Protein AF-A0A085L6V0-F1 (afdb_monomer)

Solvent-accessible surface area (backbone atoms only — not comparable to full-atom values): 15431 Å² total; per-residue (Å²): 108,91,62,70,81,40,86,56,51,49,74,48,79,44,83,44,73,46,50,83,46,14,33,64,86,68,36,72,78,79,57,93,90,56,86,83,84,57,65,60,63,53,52,32,66,32,93,80,36,41,90,67,62,44,59,55,50,47,55,47,52,54,52,53,47,51,56,50,51,58,57,50,51,74,83,32,73,60,50,79,48,70,58,45,46,29,55,32,69,52,55,50,74,66,40,73,41,80,64,64,87,85,39,50,54,37,74,58,8,23,26,31,36,54,57,100,85,71,61,74,93,77,68,81,57,95,50,58,44,78,60,89,60,33,40,22,30,42,47,38,36,23,30,61,86,27,51,88,70,82,29,39,47,51,26,23,49,24,69,55,16,28,49,22,54,41,33,41,37,34,63,59,52,69,68,60,59,73,63,49,54,43,82,77,44,71,57,46,70,23,55,21,39,93,86,40,37,28,65,41,47,38,27,34,77,42,69,73,95,50,41,33,41,39,41,95,92,42,79,33,65,42,44,80,79,55,89,35,35,32,40,27,72,44,60,94,59,70,70,45,79,46,69,29,38,36,34,38,89,92,41,80,66,48,76,48,68,36,36,34,41,85,36,92,67,78,80,82,76,86,124

Mean predicted aligned error: 10.84 Å

Foldseek 3Di:
DLCPVPLQKDKDKDKDWADFQLDCVRQPPDDPPDDDDCVLVCLLQDQPNDPPVSVVVSVVVVSVVVVVVVVVLVVDQKDKDKDNWFWDFLQCVVDEDEDPPPWAADQQQQKTFADPPDDPVVDDDPQWDDDPRMIGGLDSYGYPPHDDGNGIDGRHNHCRGTIMMTMMMGGDDVVVVVVAKAFPDWDQEWEAEPQRKTKIKTFIPAAAPWKWKDWPNDIWTWDDDDGRMTITIDHPDDFAKIWIWMAGPSGTNDIDIHTYDYDHDDDPPDD

pLD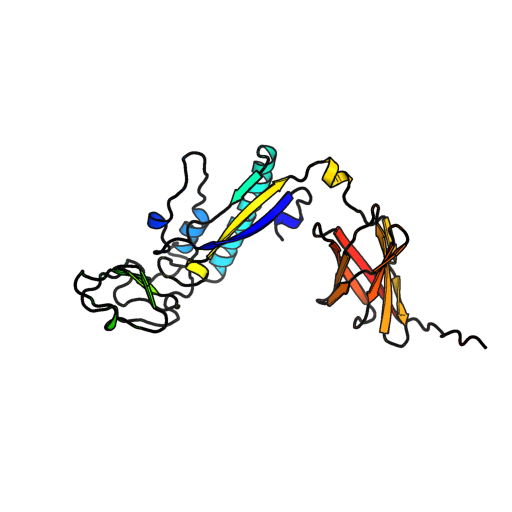DT: mean 88.02, std 11.19, range [35.88, 97.31]

Nearest PDB structures (foldseek):
  6sws-assembly2_C-3  TM=7.274E-01  e=5.227E-04  Homo sapiens
  2cxk-assembly1_A  TM=7.082E-01  e=6.053E-03  Homo sapiens
  8cka-assembly1_A  TM=6.018E-01  e=2.576E-03  Deinococcus radiodurans R1 = ATCC 13939 = DSM 20539
  6rzo-assembly1_A  TM=6.741E-01  e=9.547E-03  uncultured bacterium
  6rzo-assembly1_B  TM=6.745E-01  e=1.344E-02  uncultured bacterium

Secondary structure (DSSP, 8-state):
-GGGG-TTEEEEEEEEE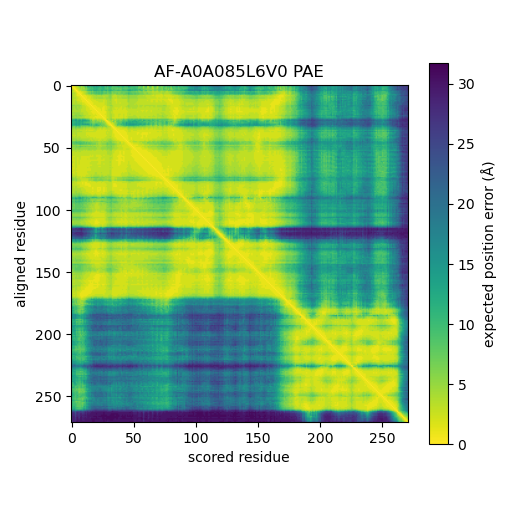PPSS-SHHHH----TTS----HHHHHHT-TT--TTHHHHHHHHHHHHHHHHHHHHTTT-SEEEE--S---BS-TTTT-EEPPPTT-EE-TTSSEEEPPTT--GGG---TTEEEETTEEEESSS-EETTPPP-SS-B-SS--HHHHEEEEEEEEEPPHHHHHTS--EEEE--EEEE-TTS-EEEEEEESS--S-EEEEETTEEEEEEEEETTEEEEEE-S--SEEEEEEEEETTEEEEEEEEEEEE---------

Structure (mmCIF, N/CA/C/O backbone):
data_AF-A0A085L6V0-F1
#
_entry.id   AF-A0A085L6V0-F1
#
loop_
_atom_site.group_PDB
_atom_site.id
_atom_site.type_symbol
_atom_site.label_atom_id
_atom_site.label_alt_id
_atom_site.label_comp_id
_atom_site.label_asym_id
_atom_site.label_entity_id
_atom_site.label_seq_id
_atom_site.pdbx_PDB_ins_code
_atom_site.Cartn_x
_atom_site.Cartn_y
_atom_site.Cartn_z
_atom_site.occupancy
_atom_site.B_iso_or_equiv
_atom_site.auth_seq_id
_atom_site.auth_comp_id
_atom_site.auth_asym_id
_atom_site.auth_atom_id
_atom_site.pdbx_PDB_model_num
ATOM 1 N N . GLY A 1 1 ? -3.943 -5.741 12.058 1.00 59.94 1 GLY A N 1
ATOM 2 C CA . GLY A 1 1 ? -2.817 -5.290 11.210 1.00 59.94 1 GLY A CA 1
ATOM 3 C C . GLY A 1 1 ? -1.620 -5.043 12.103 1.00 59.94 1 GLY A C 1
ATOM 4 O O . GLY A 1 1 ? -1.792 -5.110 13.308 1.00 59.94 1 GLY A O 1
ATOM 5 N N . LEU A 1 2 ? -0.432 -4.753 11.575 1.00 71.81 2 LEU A N 1
ATOM 6 C CA . LEU A 1 2 ? 0.748 -4.499 12.424 1.00 71.81 2 LEU A CA 1
ATOM 7 C C . LEU A 1 2 ? 0.502 -3.353 13.429 1.00 71.81 2 LEU A C 1
ATOM 9 O O . LEU A 1 2 ? 0.778 -3.503 14.613 1.00 71.81 2 LEU A O 1
ATOM 13 N N . LEU A 1 3 ? -0.189 -2.291 12.998 1.00 76.56 3 LEU A N 1
ATOM 14 C CA . LEU A 1 3 ? -0.582 -1.163 13.852 1.00 76.56 3 LEU A CA 1
ATOM 15 C C . LEU A 1 3 ? -1.766 -1.430 14.799 1.00 76.56 3 LEU A C 1
ATOM 17 O O . LEU A 1 3 ? -2.058 -0.590 15.638 1.00 76.56 3 LEU A O 1
ATOM 21 N N . SER A 1 4 ? -2.450 -2.583 14.739 1.00 68.19 4 SER A N 1
ATOM 22 C CA . SER A 1 4 ? -3.609 -2.821 15.627 1.00 68.19 4 SER A CA 1
ATOM 23 C C . SER A 1 4 ? -3.230 -3.045 17.093 1.00 68.19 4 SER A C 1
ATOM 25 O O . SER A 1 4 ? -4.113 -3.259 17.910 1.00 68.19 4 SER A O 1
ATOM 27 N N . ARG A 1 5 ? -1.931 -3.046 17.411 1.00 72.62 5 ARG A N 1
ATOM 28 C CA . ARG A 1 5 ? -1.404 -3.065 18.781 1.00 72.62 5 ARG A CA 1
ATOM 29 C C . ARG A 1 5 ? -1.189 -1.656 19.353 1.00 72.62 5 ARG A C 1
ATOM 31 O O . ARG A 1 5 ? -0.863 -1.545 20.527 1.00 72.62 5 ARG A O 1
ATOM 38 N N . HIS A 1 6 ? -1.369 -0.619 18.532 1.00 80.38 6 HIS A N 1
ATOM 39 C CA . HIS A 1 6 ? -1.172 0.788 18.878 1.00 80.38 6 HIS A CA 1
ATOM 40 C C . HIS A 1 6 ? -2.495 1.537 18.724 1.00 80.38 6 HIS A C 1
ATOM 42 O O . HIS A 1 6 ? -2.755 2.193 17.715 1.00 80.38 6 HIS A O 1
ATOM 48 N N . GLU A 1 7 ? -3.376 1.375 19.708 1.00 75.62 7 GLU A N 1
ATOM 49 C CA . GLU A 1 7 ? -4.728 1.947 19.693 1.00 75.62 7 GLU A CA 1
ATOM 50 C C . GLU A 1 7 ? -4.733 3.482 19.696 1.00 75.62 7 GLU A C 1
ATOM 52 O O . GLU A 1 7 ? -5.725 4.093 19.287 1.00 75.62 7 GLU A O 1
ATOM 57 N N . GLU A 1 8 ? -3.623 4.087 20.121 1.00 82.62 8 GLU A N 1
ATOM 58 C CA . GLU A 1 8 ? -3.342 5.518 20.144 1.00 82.62 8 GLU A CA 1
ATOM 59 C C . GLU A 1 8 ? -2.935 6.106 18.792 1.00 82.62 8 GLU A C 1
ATOM 61 O O . GLU A 1 8 ? -2.775 7.322 18.682 1.00 82.62 8 GLU A O 1
ATOM 66 N N . ILE A 1 9 ? -2.776 5.273 17.762 1.00 88.06 9 ILE A N 1
ATOM 67 C CA . ILE A 1 9 ? -2.343 5.693 16.431 1.00 88.06 9 ILE A CA 1
ATOM 68 C C . ILE A 1 9 ? -3.484 5.487 15.440 1.00 88.06 9 ILE A C 1
ATOM 70 O O . ILE A 1 9 ? -4.027 4.392 15.291 1.00 88.06 9 ILE A O 1
ATOM 74 N N . LYS A 1 10 ? -3.835 6.555 14.724 1.00 86.81 10 LYS A N 1
ATOM 75 C CA . LYS A 1 10 ? -4.707 6.486 13.552 1.00 86.81 10 LYS A CA 1
ATOM 76 C C . LYS A 1 10 ? -3.874 6.501 12.284 1.00 86.81 10 LYS A C 1
ATOM 78 O O . LYS A 1 10 ? -2.775 7.057 12.245 1.00 86.81 10 LYS A O 1
ATOM 83 N N . LEU A 1 11 ? -4.435 5.880 11.254 1.00 90.56 11 LEU A N 1
ATOM 84 C CA . LEU A 1 11 ? -3.870 5.872 9.919 1.00 90.56 11 LEU A CA 1
ATOM 85 C C . LEU A 1 11 ? -4.941 6.200 8.886 1.00 90.56 11 LEU A C 1
ATOM 87 O O . LEU A 1 11 ? -6.102 5.816 9.032 1.00 90.56 11 LEU A O 1
ATOM 91 N N . GLU A 1 12 ? -4.512 6.856 7.823 1.00 92.38 12 GLU A N 1
ATOM 92 C CA . GLU A 1 12 ? -5.276 7.109 6.611 1.00 92.38 12 GLU A CA 1
ATOM 93 C C . GLU A 1 12 ? -4.406 6.693 5.428 1.00 92.38 12 GLU A C 1
ATOM 95 O O . GLU A 1 12 ? -3.227 7.043 5.372 1.00 92.38 12 GLU A O 1
ATOM 100 N N . VAL A 1 13 ? -4.969 5.912 4.507 1.00 94.12 13 VAL A N 1
ATOM 101 C CA . VAL A 1 13 ? -4.259 5.448 3.311 1.00 94.12 13 VAL A CA 1
ATOM 102 C C . VAL A 1 13 ? -4.962 6.005 2.093 1.00 94.12 13 VAL A C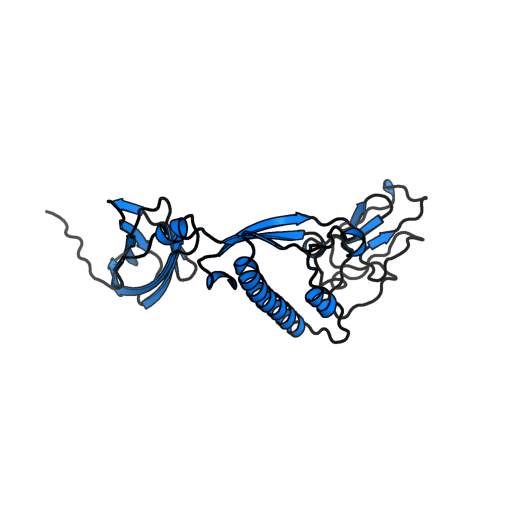 1
ATOM 104 O O . VAL A 1 13 ? -6.133 5.713 1.859 1.00 94.12 13 VAL A O 1
ATOM 107 N N . THR A 1 14 ? -4.217 6.760 1.299 1.00 96.56 14 THR A N 1
ATOM 108 C CA . THR A 1 14 ? -4.607 7.148 -0.055 1.00 96.56 14 THR A CA 1
ATOM 109 C C . THR A 1 14 ? -3.701 6.430 -1.046 1.00 96.56 14 THR A C 1
ATOM 111 O O . THR A 1 14 ? -2.546 6.144 -0.741 1.00 96.56 14 THR A O 1
ATOM 114 N N . VAL A 1 15 ? -4.211 6.108 -2.231 1.00 96.69 15 VAL A N 1
ATOM 115 C CA . VAL A 1 15 ? -3.392 5.561 -3.319 1.00 96.69 15 VAL A CA 1
ATOM 116 C C . VAL A 1 15 ? -3.021 6.700 -4.257 1.00 96.69 15 VAL A C 1
ATOM 118 O O . VAL A 1 15 ? -3.900 7.417 -4.734 1.00 96.69 15 VAL A O 1
ATOM 121 N N . ALA A 1 16 ? -1.728 6.858 -4.521 1.00 95.88 16 ALA A N 1
ATOM 122 C CA . ALA A 1 16 ? -1.194 7.796 -5.496 1.00 95.88 16 ALA A CA 1
ATOM 123 C C . ALA A 1 16 ? -0.589 7.048 -6.692 1.00 95.88 16 ALA A C 1
ATOM 125 O O . ALA A 1 16 ? -0.382 5.833 -6.652 1.00 95.88 16 ALA A O 1
ATOM 126 N N . ARG A 1 17 ? -0.306 7.791 -7.766 1.00 95.19 17 ARG A N 1
ATOM 127 C CA . ARG A 1 17 ? 0.435 7.292 -8.926 1.00 95.19 17 ARG A CA 1
ATOM 128 C C . ARG A 1 17 ? 1.817 7.926 -8.945 1.00 95.19 17 ARG A C 1
ATOM 130 O O . ARG A 1 17 ? 1.928 9.145 -8.850 1.00 95.19 17 ARG A O 1
ATOM 137 N N . THR A 1 18 ? 2.838 7.108 -9.131 1.00 94.94 18 THR A N 1
ATOM 138 C CA . THR A 1 18 ? 4.195 7.576 -9.423 1.00 94.94 18 THR A CA 1
ATOM 139 C C . THR A 1 18 ? 4.320 8.118 -10.862 1.00 94.94 18 THR A C 1
ATOM 141 O O . THR A 1 18 ? 3.426 7.929 -11.704 1.00 94.94 18 THR A O 1
ATOM 144 N N . ASN A 1 19 ? 5.411 8.826 -11.158 1.00 95.69 19 ASN A N 1
ATOM 145 C CA . ASN A 1 19 ? 5.745 9.239 -12.519 1.00 95.69 19 ASN A CA 1
ATOM 146 C C . ASN A 1 19 ? 6.324 8.062 -13.308 1.00 95.69 19 ASN A C 1
ATOM 148 O O . ASN A 1 19 ? 6.929 7.152 -12.741 1.00 95.69 19 ASN A O 1
ATOM 152 N N . LEU A 1 20 ? 6.148 8.099 -14.631 1.00 96.38 20 LEU A N 1
ATOM 153 C CA . LEU A 1 20 ? 6.801 7.165 -15.541 1.00 96.38 20 LEU A CA 1
ATOM 154 C C . LEU A 1 20 ? 8.133 7.756 -16.042 1.00 96.38 20 LEU A C 1
ATOM 156 O O . LEU A 1 20 ? 8.184 8.953 -16.328 1.00 96.38 20 LEU A O 1
ATOM 160 N N . PRO A 1 21 ? 9.193 6.937 -16.195 1.00 97.06 21 PRO A N 1
ATOM 161 C CA . PRO A 1 21 ? 9.322 5.558 -15.715 1.00 97.06 21 PRO A CA 1
ATOM 162 C C . PRO A 1 21 ? 9.211 5.459 -14.191 1.00 97.06 21 PRO A C 1
ATOM 164 O O . PRO A 1 21 ? 9.644 6.351 -13.466 1.00 97.06 21 PRO A O 1
ATOM 167 N N . THR A 1 22 ? 8.697 4.322 -13.719 1.00 96.81 22 THR A N 1
ATOM 168 C CA . THR A 1 22 ? 8.643 3.939 -12.297 1.00 96.81 22 THR A CA 1
ATOM 169 C C . THR A 1 22 ? 10.047 3.618 -11.776 1.00 96.81 22 THR A C 1
ATOM 171 O O . THR A 1 22 ? 10.369 2.488 -11.434 1.00 96.81 22 THR A O 1
ATOM 174 N N . THR A 1 23 ? 10.954 4.590 -11.814 1.00 95.12 23 THR A N 1
ATOM 175 C CA . THR A 1 23 ? 12.325 4.483 -11.312 1.00 95.12 23 THR A CA 1
ATOM 176 C C . THR A 1 23 ? 12.584 5.569 -10.287 1.00 95.12 23 THR A C 1
ATOM 178 O O . THR A 1 23 ? 12.014 6.662 -10.348 1.00 95.12 23 THR A O 1
ATOM 181 N N . THR A 1 24 ? 13.512 5.284 -9.378 1.00 92.94 24 THR A N 1
ATOM 182 C CA . THR A 1 24 ? 13.969 6.235 -8.368 1.00 92.94 24 THR A CA 1
ATOM 183 C C . THR A 1 24 ? 14.417 7.555 -8.992 1.00 92.94 24 THR A C 1
ATOM 185 O O . THR A 1 24 ? 14.142 8.618 -8.460 1.00 92.94 24 THR A O 1
ATOM 188 N N . GLU A 1 25 ? 15.104 7.541 -10.139 1.00 92.44 25 GLU A N 1
ATOM 189 C CA . GLU A 1 25 ? 15.609 8.772 -10.768 1.00 92.44 25 GLU A CA 1
ATOM 190 C C . GLU A 1 25 ? 14.510 9.761 -11.165 1.00 92.44 25 GLU A C 1
ATOM 192 O O . GLU A 1 25 ? 14.701 10.962 -10.997 1.00 92.44 25 GLU A O 1
ATOM 197 N N . TYR A 1 26 ? 13.360 9.263 -11.618 1.00 93.12 26 TYR A N 1
ATOM 198 C CA . TYR A 1 26 ? 12.229 10.089 -12.049 1.00 93.12 26 TYR A CA 1
ATOM 199 C C . TYR A 1 26 ? 11.270 10.442 -10.908 1.00 93.12 26 TYR A C 1
ATOM 201 O O . TYR A 1 26 ? 10.404 11.301 -11.067 1.00 93.12 26 TYR A O 1
ATOM 209 N N . ASN A 1 27 ? 11.437 9.803 -9.749 1.00 93.94 27 ASN A N 1
ATOM 210 C CA . ASN A 1 27 ? 10.570 9.968 -8.584 1.00 93.94 27 ASN A CA 1
ATOM 211 C C . ASN A 1 27 ? 11.327 10.422 -7.327 1.00 93.94 27 ASN A C 1
ATOM 213 O O . ASN A 1 27 ? 10.798 10.400 -6.218 1.00 93.94 27 ASN A O 1
ATOM 217 N N . LYS A 1 28 ? 12.557 10.916 -7.506 1.00 86.06 28 LYS A N 1
ATOM 218 C CA . LYS A 1 28 ? 13.318 11.643 -6.486 1.00 86.06 28 LYS A CA 1
ATOM 219 C C . LYS A 1 28 ? 12.684 13.013 -6.257 1.00 86.06 28 LYS A C 1
ATOM 221 O O . LYS A 1 28 ? 12.948 13.955 -6.998 1.00 86.06 28 LYS A O 1
ATOM 226 N N . GLY A 1 29 ? 11.851 13.116 -5.224 1.00 79.12 29 GLY A N 1
ATOM 227 C CA . GLY A 1 29 ? 11.229 14.375 -4.792 1.00 79.12 29 GLY A CA 1
ATOM 228 C C . GLY A 1 29 ? 11.577 14.808 -3.367 1.00 79.12 29 GLY A C 1
ATOM 229 O O . GLY A 1 29 ? 11.181 15.897 -2.954 1.00 79.12 29 GLY A O 1
ATOM 230 N N . TRP A 1 30 ? 12.304 13.975 -2.622 1.00 83.69 30 TRP A N 1
ATOM 231 C CA . TRP A 1 30 ? 12.482 14.158 -1.186 1.00 83.69 30 TRP A CA 1
ATOM 232 C C . TRP A 1 30 ? 13.523 15.221 -0.818 1.00 83.69 30 TRP A C 1
ATOM 234 O O . TRP A 1 30 ? 14.586 15.325 -1.439 1.00 83.69 30 TRP A O 1
ATOM 244 N N . GLN A 1 31 ? 13.217 16.007 0.216 1.00 82.62 31 GLN A N 1
ATOM 245 C CA . GLN A 1 31 ? 14.108 17.014 0.801 1.00 82.62 31 GLN A CA 1
ATOM 246 C C . GLN A 1 31 ? 15.056 16.412 1.852 1.00 82.62 31 GLN A C 1
ATOM 248 O O . GLN A 1 31 ? 14.986 15.234 2.195 1.00 82.62 31 GLN A O 1
ATOM 253 N N . LYS A 1 32 ? 15.985 17.222 2.375 1.00 73.81 32 LYS A N 1
ATOM 254 C CA . LYS A 1 32 ? 17.013 16.771 3.331 1.00 73.81 32 LYS A CA 1
ATOM 255 C C . LYS A 1 32 ? 16.419 16.270 4.654 1.00 73.81 32 LYS A C 1
ATOM 257 O O . LYS A 1 32 ? 17.047 15.474 5.348 1.00 73.81 32 LYS A O 1
ATOM 262 N N . GLU A 1 33 ? 15.249 16.774 5.017 1.00 73.19 33 GLU A N 1
ATOM 263 C CA . GLU A 1 33 ? 14.530 16.452 6.247 1.00 73.19 33 GLU A CA 1
ATOM 264 C C . GLU A 1 33 ? 13.743 15.135 6.152 1.00 73.19 33 GLU A C 1
ATOM 266 O O . GLU A 1 33 ? 13.262 14.641 7.173 1.00 73.19 33 GLU A O 1
ATOM 271 N N . GLU A 1 34 ? 13.615 14.567 4.951 1.00 85.94 34 GLU A N 1
ATOM 272 C CA . GLU A 1 34 ? 12.911 13.314 4.695 1.00 85.94 34 GLU A CA 1
ATOM 273 C C . GLU A 1 34 ? 13.860 12.117 4.817 1.00 85.94 34 GLU A C 1
ATOM 275 O O . GLU A 1 34 ? 15.005 12.138 4.357 1.00 85.94 34 GLU A O 1
ATOM 280 N N . GLU A 1 35 ? 13.379 11.047 5.448 1.00 90.31 35 GLU A N 1
ATOM 281 C CA . GLU A 1 35 ? 14.141 9.815 5.611 1.00 90.31 35 GLU A CA 1
ATOM 282 C C . GLU A 1 35 ? 13.765 8.807 4.522 1.00 90.31 35 GLU A C 1
ATOM 284 O O . GLU A 1 35 ? 12.593 8.479 4.347 1.00 90.31 35 GLU A O 1
ATOM 289 N N . VAL A 1 36 ? 14.769 8.290 3.810 1.00 92.25 36 VAL A N 1
ATOM 290 C CA . VAL A 1 36 ? 14.582 7.292 2.749 1.00 92.25 36 VAL A CA 1
ATOM 291 C C . VAL A 1 36 ? 15.075 5.937 3.231 1.00 92.25 36 VAL A C 1
ATOM 293 O O . VAL A 1 36 ? 16.276 5.753 3.444 1.00 92.25 36 VAL A O 1
ATOM 296 N N . ASP A 1 37 ? 14.158 4.980 3.355 1.00 93.69 37 ASP A N 1
ATOM 297 C CA . ASP A 1 37 ? 14.493 3.578 3.591 1.00 93.69 37 ASP A CA 1
ATOM 298 C C . ASP A 1 37 ? 14.633 2.839 2.253 1.00 93.69 37 ASP A C 1
ATOM 300 O O . ASP A 1 37 ? 13.695 2.770 1.462 1.00 93.69 37 ASP A O 1
ATOM 304 N N . ARG A 1 38 ? 15.827 2.299 1.988 1.00 94.00 38 ARG A N 1
ATOM 305 C CA . ARG A 1 38 ? 16.148 1.577 0.745 1.00 94.00 38 ARG A CA 1
ATOM 306 C C . ARG A 1 38 ? 16.089 0.062 0.893 1.00 94.00 38 ARG A C 1
ATOM 308 O O . ARG A 1 38 ? 16.328 -0.646 -0.079 1.00 94.00 38 ARG A O 1
ATOM 315 N N . ARG A 1 39 ? 15.785 -0.462 2.085 1.00 96.25 39 ARG A N 1
ATOM 316 C CA . ARG A 1 39 ? 15.916 -1.895 2.383 1.00 96.25 39 ARG A CA 1
ATOM 317 C C . ARG A 1 39 ? 15.032 -2.766 1.499 1.00 96.25 39 ARG A C 1
ATOM 319 O O . ARG A 1 39 ? 15.474 -3.847 1.123 1.00 96.25 39 ARG A O 1
ATOM 326 N N . LEU A 1 40 ? 13.821 -2.312 1.160 1.00 95.19 40 LEU A N 1
ATOM 327 C CA . LEU A 1 40 ? 12.918 -3.049 0.266 1.00 95.19 40 LEU A CA 1
ATOM 328 C C . LEU A 1 40 ? 13.477 -3.140 -1.162 1.00 95.19 40 LEU A C 1
ATOM 330 O O . LEU A 1 40 ? 13.583 -4.240 -1.698 1.00 95.19 40 LEU A O 1
ATOM 334 N N . ASP A 1 41 ? 13.911 -2.017 -1.736 1.00 94.19 41 ASP A N 1
ATOM 335 C CA . ASP A 1 41 ? 14.506 -1.973 -3.081 1.00 94.19 41 ASP A CA 1
ATOM 336 C C . ASP A 1 41 ? 15.815 -2.779 -3.156 1.00 94.19 41 ASP A C 1
ATOM 338 O O . ASP A 1 41 ? 16.027 -3.604 -4.048 1.00 94.19 41 ASP A O 1
ATOM 342 N N . GLU A 1 42 ? 16.671 -2.632 -2.142 1.00 95.12 42 GLU A N 1
ATOM 343 C CA . GLU A 1 42 ? 17.894 -3.421 -2.019 1.00 95.12 42 GLU A CA 1
ATOM 344 C C . GLU A 1 42 ? 17.588 -4.919 -1.968 1.00 95.12 42 GLU A C 1
ATOM 346 O O . GLU A 1 42 ? 18.287 -5.700 -2.614 1.00 95.12 42 GLU A O 1
ATOM 351 N N . LEU A 1 43 ? 16.552 -5.334 -1.228 1.00 94.94 43 LEU A N 1
ATOM 352 C CA . LEU A 1 43 ? 16.146 -6.732 -1.131 1.00 94.94 43 LEU A CA 1
ATOM 353 C C . LEU A 1 43 ? 15.640 -7.276 -2.469 1.00 94.94 43 LEU A C 1
ATOM 355 O O . LEU A 1 43 ? 16.065 -8.360 -2.875 1.00 94.94 43 LEU A O 1
ATOM 359 N N . ALA A 1 44 ? 14.807 -6.506 -3.167 1.00 91.44 44 ALA A N 1
ATOM 360 C CA . ALA A 1 44 ? 14.271 -6.841 -4.481 1.00 91.44 44 ALA A CA 1
ATOM 361 C C . ALA A 1 44 ? 15.368 -7.067 -5.532 1.00 91.44 44 ALA A C 1
ATOM 363 O O . ALA A 1 44 ? 15.222 -7.907 -6.423 1.00 91.44 44 ALA A O 1
ATOM 364 N N . HIS A 1 45 ? 16.499 -6.370 -5.402 1.00 88.81 45 HIS A N 1
ATOM 365 C CA . HIS A 1 45 ? 17.634 -6.453 -6.319 1.00 88.81 45 HIS A CA 1
ATOM 366 C C . HIS A 1 45 ? 18.769 -7.387 -5.869 1.00 88.81 45 HIS A C 1
ATOM 368 O O . HIS A 1 45 ? 19.795 -7.491 -6.555 1.00 88.81 45 HIS A O 1
ATOM 374 N N . LYS A 1 46 ? 18.608 -8.118 -4.758 1.00 90.56 46 LYS A N 1
ATOM 375 C CA . LYS A 1 46 ? 19.615 -9.088 -4.303 1.00 90.56 46 LYS A CA 1
ATOM 376 C C . LYS A 1 46 ? 19.802 -10.230 -5.302 1.00 90.56 46 LYS A C 1
ATOM 378 O O . LYS A 1 46 ? 18.854 -10.844 -5.786 1.00 90.56 46 LYS A O 1
ATOM 383 N N . TYR A 1 47 ? 21.062 -10.602 -5.532 1.00 87.06 47 TYR A N 1
ATOM 384 C CA . TYR A 1 47 ? 21.434 -11.710 -6.423 1.00 87.06 47 TYR A CA 1
ATOM 385 C C . TYR A 1 47 ? 20.889 -13.075 -5.970 1.00 87.06 47 TYR A C 1
ATOM 387 O O . TYR A 1 47 ? 20.746 -13.984 -6.783 1.00 87.06 47 TYR A O 1
ATOM 395 N N . ASN A 1 48 ? 20.617 -13.232 -4.673 1.00 90.06 48 ASN A N 1
ATOM 396 C CA . ASN A 1 48 ? 20.068 -14.440 -4.067 1.00 90.06 48 ASN A CA 1
ATOM 397 C C . ASN A 1 48 ? 18.579 -14.298 -3.719 1.00 90.06 48 ASN A C 1
ATOM 399 O O . ASN A 1 48 ? 18.103 -15.021 -2.845 1.00 90.06 48 ASN A O 1
ATOM 403 N N . TYR A 1 49 ? 17.853 -13.385 -4.376 1.00 92.56 49 TYR A N 1
ATOM 404 C CA . TYR A 1 49 ? 16.404 -13.287 -4.227 1.00 92.56 49 TYR A CA 1
ATOM 405 C C . TYR A 1 49 ? 15.747 -14.644 -4.522 1.00 92.56 49 TYR A C 1
ATOM 407 O O . TYR A 1 49 ? 16.022 -15.284 -5.541 1.00 92.56 49 TYR A O 1
ATOM 415 N N . GLN A 1 50 ? 14.863 -15.091 -3.633 1.00 92.88 50 GLN A N 1
ATOM 416 C CA . GLN A 1 50 ? 14.176 -16.374 -3.734 1.00 92.88 50 GLN A CA 1
ATOM 417 C C . GLN A 1 50 ? 12.715 -16.223 -3.341 1.00 92.88 50 GLN A C 1
ATOM 419 O O . GLN A 1 50 ? 12.386 -16.013 -2.180 1.00 92.88 50 GLN A O 1
ATOM 424 N N . TYR A 1 51 ? 11.811 -16.405 -4.297 1.00 89.31 51 TYR A N 1
ATOM 425 C CA . TYR A 1 51 ? 10.380 -16.402 -4.007 1.00 89.31 51 TYR A CA 1
ATOM 426 C C . TYR A 1 51 ? 9.928 -17.774 -3.461 1.00 89.31 51 TYR A C 1
ATOM 428 O O . TYR A 1 51 ? 10.291 -18.787 -4.063 1.00 89.31 51 TYR A O 1
ATOM 436 N N . PRO A 1 52 ? 9.131 -17.854 -2.373 1.00 92.69 52 PRO A N 1
ATOM 437 C CA . PRO A 1 52 ? 8.533 -16.751 -1.606 1.00 92.69 52 PRO A CA 1
ATOM 438 C C . PRO A 1 52 ? 9.349 -16.296 -0.375 1.00 92.69 52 PRO A C 1
ATOM 440 O O . PRO A 1 52 ? 8.865 -15.472 0.394 1.00 92.69 52 PRO A O 1
ATOM 443 N N . ALA A 1 53 ? 10.555 -16.823 -0.144 1.00 95.00 53 ALA A N 1
ATOM 444 C CA . ALA A 1 53 ? 11.364 -16.487 1.034 1.00 95.00 53 ALA A CA 1
ATOM 445 C C . ALA A 1 53 ? 11.698 -14.984 1.135 1.00 95.00 53 ALA A C 1
ATOM 447 O O . ALA A 1 53 ? 11.545 -14.406 2.207 1.00 95.00 53 ALA A O 1
ATOM 448 N N . SER A 1 54 ? 12.067 -14.337 0.028 1.00 94.50 54 SER A N 1
ATOM 449 C CA . SER A 1 54 ? 12.338 -12.896 -0.029 1.00 94.50 54 SER A CA 1
ATOM 450 C C . SER A 1 54 ? 11.098 -12.062 0.284 1.00 94.50 54 SER A C 1
ATOM 452 O O . SER A 1 54 ? 11.202 -11.138 1.076 1.00 94.50 54 SER A O 1
ATOM 454 N N . LEU A 1 55 ? 9.906 -12.458 -0.177 1.00 93.06 55 LEU A N 1
ATOM 455 C CA . LEU A 1 55 ? 8.654 -11.793 0.213 1.00 93.06 55 LEU A CA 1
ATOM 456 C C . LEU A 1 55 ? 8.430 -11.835 1.737 1.00 93.06 55 LEU A C 1
ATOM 458 O O . LEU A 1 55 ? 7.957 -10.876 2.343 1.00 93.06 55 LEU A O 1
ATOM 462 N N . VAL A 1 56 ? 8.796 -12.940 2.397 1.00 95.69 56 VAL A N 1
ATOM 463 C CA . VAL A 1 56 ? 8.746 -13.024 3.867 1.00 95.69 56 VAL A CA 1
ATOM 464 C C . VAL A 1 56 ? 9.747 -12.059 4.514 1.00 95.69 56 VAL A C 1
ATOM 466 O O . VAL A 1 56 ? 9.458 -11.513 5.577 1.00 95.69 56 VAL A O 1
ATOM 469 N N . GLU A 1 57 ? 10.910 -11.835 3.903 1.00 95.88 57 GLU A N 1
ATOM 470 C CA . GLU A 1 57 ? 11.885 -10.835 4.356 1.00 95.88 57 GLU A CA 1
ATOM 471 C C . GLU A 1 57 ? 11.385 -9.397 4.142 1.00 95.88 57 GLU A C 1
ATOM 473 O O . GLU A 1 57 ? 11.505 -8.590 5.061 1.00 95.88 57 GLU A O 1
ATOM 478 N N . GLU A 1 58 ? 10.737 -9.088 3.017 1.00 95.12 58 GLU A N 1
ATOM 479 C CA . GLU A 1 58 ? 10.101 -7.781 2.757 1.00 95.12 58 GLU A CA 1
ATOM 480 C C . GLU A 1 58 ? 9.042 -7.463 3.819 1.00 95.12 58 GLU A C 1
ATOM 482 O O . GLU A 1 58 ? 9.043 -6.386 4.414 1.00 95.12 58 GLU A O 1
ATOM 487 N N . ILE A 1 59 ? 8.181 -8.433 4.149 1.00 95.12 59 ILE A N 1
ATOM 488 C CA . ILE A 1 59 ? 7.163 -8.275 5.201 1.00 95.12 59 ILE A CA 1
ATOM 489 C C . ILE A 1 59 ? 7.806 -8.028 6.577 1.00 95.12 59 ILE A C 1
ATOM 491 O O . ILE A 1 59 ? 7.247 -7.291 7.398 1.00 95.12 59 ILE A O 1
ATOM 495 N N . LYS A 1 60 ? 8.976 -8.620 6.855 1.00 95.69 60 LYS A N 1
ATOM 496 C CA . LYS A 1 60 ? 9.723 -8.350 8.095 1.00 95.69 60 LYS A CA 1
ATOM 497 C C . LYS A 1 60 ? 10.259 -6.923 8.122 1.00 95.69 60 LYS A C 1
ATOM 499 O O . LYS A 1 60 ? 10.074 -6.266 9.139 1.00 95.69 60 LYS A O 1
ATOM 504 N N . VAL A 1 61 ? 10.829 -6.434 7.019 1.00 96.31 61 VAL A N 1
ATOM 505 C CA . VAL A 1 61 ? 11.276 -5.034 6.896 1.00 96.31 61 VAL A CA 1
ATOM 506 C C . VAL A 1 61 ? 10.112 -4.080 7.173 1.00 96.31 61 VAL A C 1
ATOM 508 O O . VAL A 1 61 ? 10.232 -3.225 8.044 1.00 96.31 61 VAL A O 1
ATOM 511 N N . ILE A 1 62 ? 8.944 -4.313 6.559 1.00 94.81 62 ILE A N 1
ATOM 512 C CA . ILE A 1 62 ? 7.728 -3.520 6.817 1.00 94.81 62 ILE A CA 1
ATOM 513 C C . ILE A 1 62 ? 7.318 -3.582 8.297 1.00 94.81 62 ILE A C 1
ATOM 515 O O . ILE A 1 62 ? 6.881 -2.588 8.872 1.00 94.81 62 ILE A O 1
ATOM 519 N N . SER A 1 63 ? 7.447 -4.746 8.939 1.00 94.06 63 SER A N 1
ATOM 520 C CA . SER A 1 63 ? 7.130 -4.897 10.365 1.00 94.06 63 SER A CA 1
ATOM 521 C C . SER A 1 63 ? 8.076 -4.090 11.255 1.00 94.06 63 SER A C 1
ATOM 523 O O . SER A 1 63 ? 7.623 -3.446 12.197 1.00 94.06 63 SER A O 1
ATOM 525 N N . GLU A 1 64 ? 9.370 -4.086 10.942 1.00 95.31 64 GLU A N 1
ATOM 526 C CA . GLU A 1 64 ? 10.373 -3.271 11.633 1.00 95.31 64 GLU A CA 1
ATOM 527 C C . GLU A 1 64 ? 10.138 -1.769 11.407 1.00 95.31 64 GLU A C 1
ATOM 529 O O . GLU A 1 64 ? 10.257 -0.980 12.347 1.00 95.31 64 GLU A O 1
ATOM 534 N N . ASP A 1 65 ? 9.745 -1.373 10.193 1.00 94.94 65 ASP A N 1
ATOM 535 C CA . ASP A 1 65 ? 9.385 0.011 9.874 1.00 94.94 65 ASP A CA 1
ATOM 536 C C . ASP A 1 65 ? 8.183 0.491 10.676 1.00 94.94 65 ASP A C 1
ATOM 538 O O . ASP A 1 65 ? 8.197 1.603 11.198 1.00 94.94 65 ASP A O 1
ATOM 542 N N . VAL A 1 66 ? 7.161 -0.349 10.849 1.00 93.19 66 VAL A N 1
ATOM 543 C CA . VAL A 1 66 ? 6.008 -0.003 11.688 1.00 93.19 66 VAL A CA 1
ATOM 544 C C . VAL A 1 66 ? 6.445 0.319 13.119 1.00 93.19 66 VAL A C 1
ATOM 546 O O . VAL A 1 66 ? 6.038 1.349 13.656 1.00 93.19 66 VAL A O 1
ATOM 549 N N . GLU A 1 67 ? 7.315 -0.494 13.721 1.00 92.88 67 GLU A N 1
ATOM 550 C CA . GLU A 1 67 ? 7.829 -0.236 15.074 1.00 92.88 67 GLU A CA 1
ATOM 551 C C . GLU A 1 67 ? 8.631 1.073 15.142 1.00 92.88 67 GLU A C 1
ATOM 553 O O . GLU A 1 67 ? 8.481 1.860 16.081 1.00 92.88 67 GLU A O 1
ATOM 558 N N . LYS A 1 68 ? 9.445 1.359 14.120 1.00 93.81 68 LYS A N 1
ATOM 559 C CA . LYS A 1 68 ? 10.184 2.623 14.004 1.00 93.81 68 LYS A CA 1
ATOM 560 C C . LYS A 1 68 ? 9.244 3.827 13.900 1.00 93.81 68 LYS A C 1
ATOM 562 O O . LYS A 1 68 ? 9.438 4.811 14.614 1.00 93.81 68 LYS A O 1
ATOM 567 N N . LEU A 1 69 ? 8.209 3.749 13.064 1.00 94.25 69 LEU A N 1
ATOM 568 C CA . LEU A 1 69 ? 7.209 4.808 12.889 1.00 94.25 69 LEU A CA 1
ATOM 569 C C . LEU A 1 69 ? 6.459 5.096 14.196 1.00 94.25 69 LEU A C 1
ATOM 571 O O . LEU A 1 69 ? 6.247 6.257 14.547 1.00 94.25 69 LEU A O 1
ATOM 575 N N . VAL A 1 70 ? 6.126 4.055 14.965 1.00 92.19 70 VAL A N 1
ATOM 576 C CA . VAL A 1 70 ? 5.536 4.190 16.307 1.00 92.19 70 VAL A CA 1
ATOM 577 C C . VAL A 1 70 ? 6.464 4.969 17.245 1.00 92.19 70 VAL A C 1
ATOM 579 O O . VAL A 1 70 ? 5.997 5.843 17.981 1.00 92.19 70 VAL A O 1
ATOM 582 N N . GLN A 1 71 ? 7.774 4.688 17.231 1.00 91.94 71 GLN A N 1
ATOM 583 C CA . GLN A 1 71 ? 8.735 5.451 18.038 1.00 91.94 71 GLN A CA 1
ATOM 584 C C . GLN A 1 71 ? 8.828 6.905 17.576 1.00 91.94 71 GLN A C 1
ATOM 586 O O . GLN A 1 71 ? 8.777 7.804 18.411 1.00 91.94 71 GLN A O 1
ATOM 591 N N . LEU A 1 72 ? 8.894 7.155 16.267 1.00 92.62 72 LEU A N 1
ATOM 592 C CA . LEU A 1 72 ? 8.958 8.511 15.713 1.00 92.62 72 LEU A CA 1
ATOM 593 C C . LEU A 1 72 ? 7.728 9.350 16.090 1.00 92.62 72 LEU A C 1
ATOM 595 O O . LEU A 1 72 ? 7.863 10.523 16.436 1.00 92.62 72 LEU A O 1
ATOM 599 N N . LEU A 1 73 ? 6.537 8.748 16.139 1.00 92.44 73 LEU A N 1
ATOM 600 C CA . LEU A 1 73 ? 5.315 9.412 16.608 1.00 92.44 73 LEU A CA 1
ATOM 601 C C . LEU A 1 73 ? 5.350 9.796 18.101 1.00 92.44 73 LEU A C 1
ATOM 603 O O . LEU A 1 73 ? 4.481 10.521 18.583 1.00 92.44 73 LEU A O 1
ATOM 607 N N . LYS A 1 74 ? 6.330 9.338 18.892 1.00 88.69 74 LYS A N 1
ATOM 608 C CA . LYS A 1 74 ? 6.563 9.861 20.254 1.00 88.69 74 LYS A CA 1
ATOM 609 C C . LYS A 1 74 ? 7.059 11.295 20.256 1.00 88.69 74 LYS A C 1
ATOM 611 O O . LYS A 1 74 ? 6.706 12.036 21.167 1.00 88.69 74 LYS A O 1
ATOM 616 N N . GLU A 1 75 ? 7.787 11.677 19.220 1.00 89.44 75 GLU A N 1
ATOM 617 C CA . GLU A 1 75 ? 8.410 12.992 19.091 1.00 89.44 75 GLU A CA 1
ATOM 618 C C . GLU A 1 75 ? 7.751 13.846 17.999 1.00 89.44 75 GLU A C 1
ATOM 620 O O . GLU A 1 75 ? 7.918 15.066 17.965 1.00 89.44 75 GLU A O 1
ATOM 625 N N . ARG A 1 76 ? 6.989 13.214 17.098 1.00 89.50 76 ARG A N 1
ATOM 626 C CA . ARG A 1 76 ? 6.271 13.845 15.987 1.00 89.50 76 ARG A CA 1
ATOM 627 C C . ARG A 1 76 ? 4.764 13.689 16.172 1.00 89.50 76 ARG A C 1
ATOM 629 O O . ARG A 1 76 ? 4.286 12.621 16.536 1.00 89.50 76 ARG A O 1
ATOM 636 N N . SER A 1 77 ? 3.999 14.738 15.881 1.00 87.00 77 SER A N 1
ATOM 637 C CA . SER A 1 77 ? 2.530 14.679 15.928 1.00 87.00 77 SER A CA 1
ATOM 638 C C . SER A 1 77 ? 1.931 13.844 14.794 1.00 87.00 77 SER A C 1
ATOM 640 O O . SER A 1 77 ? 0.841 13.294 14.939 1.00 87.00 77 SER A O 1
ATOM 642 N N . GLU A 1 78 ? 2.639 13.778 13.668 1.00 92.81 78 GLU A N 1
ATOM 643 C CA . GLU A 1 78 ? 2.188 13.178 12.421 1.00 92.81 78 GLU A CA 1
ATOM 644 C C . GLU A 1 78 ? 3.392 12.730 11.587 1.00 92.81 78 GLU A C 1
ATOM 646 O O . GLU A 1 78 ? 4.456 13.349 11.653 1.00 92.81 78 GLU A O 1
ATOM 651 N N . LEU A 1 79 ? 3.212 11.666 10.807 1.00 94.88 79 LEU A N 1
ATOM 652 C CA . LEU A 1 79 ? 4.155 11.173 9.810 1.00 94.88 79 LEU A CA 1
ATOM 653 C C . LEU A 1 79 ? 3.413 10.893 8.502 1.00 94.88 79 LEU A C 1
ATOM 655 O O . LEU A 1 79 ? 2.284 10.400 8.518 1.00 94.88 79 LEU A O 1
ATOM 659 N N . ILE A 1 80 ? 4.081 11.151 7.382 1.00 94.38 80 ILE A N 1
ATOM 660 C CA . ILE A 1 80 ? 3.657 10.706 6.055 1.00 94.38 80 ILE A CA 1
ATOM 661 C C . ILE A 1 80 ? 4.667 9.668 5.578 1.00 94.38 80 ILE A C 1
ATOM 663 O O . ILE A 1 80 ? 5.871 9.907 5.625 1.00 94.38 80 ILE A O 1
ATOM 667 N N . VAL A 1 81 ? 4.173 8.519 5.132 1.00 95.50 81 VAL A N 1
ATOM 668 C CA . VAL A 1 81 ? 4.973 7.435 4.563 1.00 95.50 81 VAL A CA 1
ATOM 669 C C . VAL A 1 81 ? 4.487 7.193 3.146 1.00 95.50 81 VAL A C 1
ATOM 671 O O . VAL A 1 81 ? 3.291 7.020 2.917 1.00 95.50 81 VAL A O 1
ATOM 674 N N . THR A 1 82 ? 5.412 7.192 2.197 1.00 95.06 82 THR A N 1
ATOM 675 C CA . THR A 1 82 ? 5.124 6.924 0.789 1.00 95.06 82 THR A CA 1
ATOM 676 C C . THR A 1 82 ? 6.279 6.164 0.157 1.00 95.06 82 THR A C 1
ATOM 678 O O . THR A 1 82 ? 7.330 5.993 0.772 1.00 95.06 82 THR A O 1
ATOM 681 N N . SER A 1 83 ? 6.074 5.711 -1.072 1.00 94.88 83 SER A N 1
ATOM 682 C CA . SER A 1 83 ? 7.114 5.131 -1.910 1.00 94.88 83 SER A CA 1
ATOM 683 C C . SER A 1 83 ? 7.244 5.924 -3.209 1.00 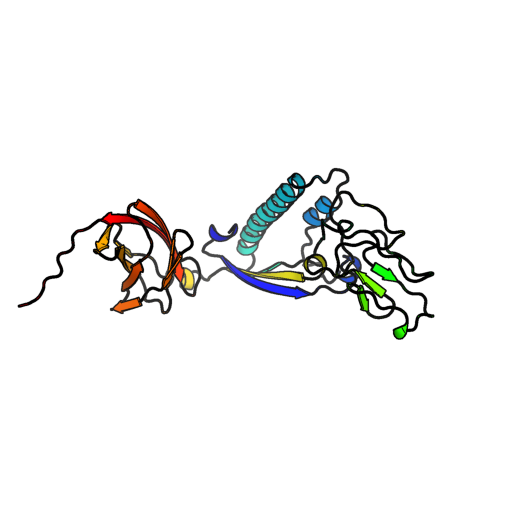94.88 83 SER A C 1
ATOM 685 O O . SER A 1 83 ? 6.277 6.533 -3.671 1.00 94.88 83 SER A O 1
ATOM 687 N N . ASP A 1 84 ? 8.447 5.951 -3.769 1.00 95.00 84 ASP A N 1
ATOM 688 C CA . ASP A 1 84 ? 8.761 6.565 -5.053 1.00 95.00 84 ASP A CA 1
ATOM 689 C C . ASP A 1 84 ? 8.365 5.669 -6.233 1.00 95.00 84 ASP A C 1
ATOM 691 O O . ASP A 1 84 ? 8.031 6.185 -7.296 1.00 95.00 84 ASP A O 1
ATOM 695 N N . HIS A 1 85 ? 8.329 4.348 -6.059 1.00 95.44 85 HIS A N 1
ATOM 696 C CA . HIS A 1 85 ? 7.784 3.401 -7.030 1.00 95.44 85 HIS A CA 1
ATOM 697 C C . HIS A 1 85 ? 7.452 2.059 -6.378 1.00 95.44 85 HIS A C 1
ATOM 699 O O . HIS A 1 85 ? 8.027 1.672 -5.367 1.00 95.44 85 HIS A O 1
ATOM 705 N N . GLY A 1 86 ? 6.562 1.295 -7.002 1.00 95.75 86 GLY A N 1
ATOM 706 C CA . GLY A 1 86 ? 6.428 -0.115 -6.673 1.00 95.75 86 GLY A CA 1
ATOM 707 C C . GLY A 1 86 ? 7.390 -1.002 -7.467 1.00 95.75 86 GLY A C 1
ATOM 708 O O . GLY A 1 86 ? 8.252 -0.530 -8.215 1.00 95.75 86 GLY A O 1
ATOM 709 N N . LEU A 1 87 ? 7.232 -2.310 -7.297 1.00 94.44 87 LEU A N 1
ATOM 710 C CA . LEU A 1 87 ? 8.066 -3.350 -7.892 1.00 94.44 87 LEU A CA 1
ATOM 711 C C . LEU A 1 87 ? 7.166 -4.437 -8.482 1.00 94.44 87 LEU A C 1
ATOM 713 O O . LEU A 1 87 ? 6.096 -4.735 -7.952 1.00 94.44 87 LEU A O 1
ATOM 717 N N . THR A 1 88 ? 7.608 -5.058 -9.572 1.00 93.00 88 THR A N 1
ATOM 718 C CA . THR A 1 88 ? 6.944 -6.226 -10.150 1.00 93.00 88 THR A CA 1
ATOM 719 C C . THR A 1 88 ? 7.860 -7.444 -10.100 1.00 93.00 88 THR A C 1
ATOM 721 O O . THR A 1 88 ? 8.948 -7.494 -10.685 1.00 93.00 88 THR A O 1
ATOM 724 N N . ARG A 1 89 ? 7.394 -8.482 -9.403 1.00 89.19 89 ARG A N 1
ATOM 725 C CA . ARG A 1 89 ? 8.045 -9.797 -9.379 1.00 89.19 89 ARG A CA 1
ATOM 726 C C . ARG A 1 89 ? 7.835 -10.571 -10.672 1.00 89.19 89 ARG A C 1
ATOM 728 O O . ARG A 1 89 ? 8.674 -11.390 -11.049 1.00 89.19 89 ARG A O 1
ATOM 735 N N . PHE A 1 90 ? 6.687 -10.367 -11.307 1.00 85.56 90 PHE A N 1
ATOM 736 C CA . PHE A 1 90 ? 6.247 -11.152 -12.455 1.00 85.56 90 PHE A CA 1
ATOM 737 C C . PHE A 1 90 ? 6.643 -10.526 -13.782 1.00 85.56 90 PHE A C 1
ATOM 739 O O . PHE A 1 90 ? 6.247 -11.045 -14.824 1.00 85.56 90 PHE A O 1
ATOM 746 N N . ALA A 1 91 ? 7.473 -9.478 -13.778 1.00 77.25 91 ALA A N 1
ATOM 747 C CA . ALA A 1 91 ? 8.211 -9.124 -14.977 1.00 77.25 91 ALA A CA 1
ATOM 748 C C . ALA A 1 91 ? 8.812 -10.392 -15.592 1.00 77.25 91 ALA A C 1
ATOM 750 O O . ALA A 1 91 ? 9.379 -11.236 -14.897 1.00 77.25 91 ALA A O 1
ATOM 751 N N . PHE A 1 92 ? 8.645 -10.522 -16.906 1.00 83.19 92 PHE A N 1
ATOM 752 C CA . PHE A 1 92 ? 9.108 -11.643 -17.729 1.00 83.19 92 PHE A CA 1
ATOM 753 C C . PHE A 1 92 ? 8.196 -12.880 -17.739 1.00 83.19 92 PHE A C 1
ATOM 755 O O . PHE A 1 92 ? 8.404 -13.748 -18.587 1.00 83.19 92 PHE A O 1
ATOM 762 N N . ALA A 1 93 ? 7.174 -12.968 -16.880 1.00 87.94 93 ALA A N 1
ATOM 763 C CA . ALA A 1 93 ? 6.213 -14.076 -16.905 1.00 87.94 93 ALA A CA 1
ATOM 764 C C . ALA A 1 93 ? 5.286 -14.029 -18.134 1.00 87.94 93 ALA A C 1
ATOM 766 O O . ALA A 1 93 ? 4.843 -15.072 -18.609 1.00 87.94 93 ALA A O 1
ATOM 767 N N . GLY A 1 94 ? 5.027 -12.831 -18.666 1.00 85.12 94 GLY A N 1
ATOM 768 C CA . GLY A 1 94 ? 4.227 -12.607 -19.873 1.00 85.12 94 GLY A CA 1
ATOM 769 C C . GLY A 1 94 ? 4.970 -12.877 -21.185 1.00 85.12 94 GLY A C 1
ATOM 770 O O . GLY A 1 94 ? 4.363 -12.831 -22.246 1.00 85.12 94 GLY A O 1
ATOM 771 N N . GLY A 1 95 ? 6.273 -13.172 -21.137 1.00 90.19 95 GLY A N 1
ATOM 772 C CA . GLY A 1 95 ? 7.100 -13.361 -22.328 1.00 90.19 95 GLY A CA 1
ATOM 773 C C . GLY A 1 95 ? 7.866 -12.101 -22.731 1.00 90.19 95 GLY A C 1
ATOM 774 O O . GLY A 1 95 ? 8.273 -11.304 -21.880 1.00 90.19 95 GLY A O 1
ATOM 775 N N . LYS A 1 96 ? 8.136 -11.967 -24.033 1.00 92.31 96 LYS A N 1
ATOM 776 C CA . LYS A 1 96 ? 8.950 -10.889 -24.603 1.00 92.31 96 LYS A CA 1
ATOM 777 C C . LYS A 1 96 ? 8.148 -10.090 -25.624 1.00 92.31 96 LYS A C 1
ATOM 779 O O . LYS A 1 96 ? 7.485 -10.689 -26.464 1.00 92.31 96 LYS A O 1
ATOM 784 N N . SER A 1 97 ? 8.299 -8.773 -25.589 1.00 92.19 97 SER A N 1
ATOM 785 C CA . SER A 1 97 ? 7.794 -7.853 -26.609 1.00 92.19 97 SER A CA 1
ATOM 786 C C . SER A 1 97 ? 8.974 -7.338 -27.431 1.00 92.19 97 SER A C 1
ATOM 788 O O . SER A 1 97 ? 9.989 -6.923 -26.868 1.00 92.19 97 SER A O 1
ATOM 790 N N . SER A 1 98 ? 8.868 -7.331 -28.755 1.00 92.75 98 SER A N 1
ATOM 791 C CA . SER A 1 98 ? 9.885 -6.686 -29.589 1.00 92.75 98 SER A CA 1
ATOM 792 C C . SER A 1 98 ? 9.693 -5.165 -29.523 1.00 92.75 98 SER A C 1
ATOM 794 O O . SER A 1 98 ? 8.587 -4.690 -29.796 1.00 92.75 98 SER A O 1
ATOM 796 N N . PRO A 1 99 ? 10.713 -4.384 -29.126 1.00 90.81 99 PRO A N 1
ATOM 797 C CA . PRO A 1 99 ? 10.619 -2.930 -29.161 1.00 90.81 99 PRO A CA 1
ATOM 798 C C . PRO A 1 99 ? 10.584 -2.436 -30.620 1.00 90.81 99 PRO A C 1
ATOM 800 O O . PRO A 1 99 ? 11.053 -3.148 -31.515 1.00 90.81 99 PRO A O 1
ATOM 803 N N . PRO A 1 100 ? 10.084 -1.216 -30.883 1.00 89.25 100 PRO A N 1
ATOM 804 C CA . PRO A 1 100 ? 10.236 -0.584 -32.191 1.00 89.25 100 PRO A CA 1
ATOM 805 C C . PRO A 1 100 ? 11.702 -0.542 -32.637 1.00 89.25 100 PRO A C 1
ATOM 807 O O . PRO A 1 100 ? 12.618 -0.479 -31.811 1.00 89.25 100 PRO A O 1
ATOM 810 N N . GLU A 1 101 ? 11.929 -0.585 -33.950 1.00 87.00 101 GLU A N 1
ATOM 811 C CA . GLU A 1 101 ? 13.282 -0.610 -34.509 1.00 87.00 101 GLU A CA 1
ATOM 812 C C . GLU A 1 101 ? 14.130 0.565 -33.985 1.00 87.00 101 GLU A C 1
ATOM 814 O O . GLU A 1 101 ? 13.675 1.687 -33.816 1.00 87.00 101 GLU A O 1
ATOM 819 N N . GLY A 1 102 ? 15.388 0.315 -33.631 1.00 87.38 102 GLY A N 1
ATOM 820 C CA . GLY A 1 102 ? 16.270 1.376 -33.139 1.00 87.38 102 GLY A CA 1
ATOM 821 C C . GLY A 1 102 ? 15.871 2.035 -31.808 1.00 87.38 102 GLY A C 1
ATOM 822 O O . GLY A 1 102 ? 16.599 2.938 -31.393 1.00 87.38 102 GLY A O 1
ATOM 823 N N . ALA A 1 103 ? 14.798 1.603 -31.136 1.00 91.94 103 ALA A N 1
ATOM 824 C CA . ALA A 1 103 ? 14.471 2.051 -29.789 1.00 91.94 103 ALA A CA 1
ATOM 825 C C . ALA A 1 103 ? 15.547 1.598 -28.791 1.00 91.94 103 ALA A C 1
ATOM 827 O O . ALA A 1 103 ? 16.099 0.495 -28.883 1.00 91.94 103 ALA A O 1
ATOM 828 N N . GLN A 1 104 ? 15.844 2.449 -27.814 1.00 95.38 104 GLN A N 1
ATOM 829 C CA . GLN A 1 104 ? 16.799 2.152 -26.760 1.00 95.38 104 GLN A CA 1
ATOM 830 C C . GLN A 1 104 ? 16.081 1.513 -25.574 1.00 95.38 104 GLN A C 1
ATOM 832 O O . GLN A 1 104 ? 15.353 2.168 -24.832 1.00 95.38 104 GLN A O 1
ATOM 837 N N . VAL A 1 105 ? 16.301 0.217 -25.377 1.00 96.25 105 VAL A N 1
ATOM 838 C CA . VAL A 1 105 ? 15.684 -0.535 -24.280 1.00 96.25 105 VAL A CA 1
ATOM 839 C C . VAL A 1 105 ? 16.415 -0.271 -22.965 1.00 96.25 105 VAL A C 1
ATOM 841 O O . VAL A 1 105 ? 17.638 -0.396 -22.884 1.00 96.25 105 VAL A O 1
ATOM 844 N N . HIS A 1 106 ? 15.664 0.070 -21.915 1.00 96.19 106 HIS A N 1
ATOM 845 C CA . HIS A 1 106 ? 16.229 0.285 -20.584 1.00 96.19 106 HIS A CA 1
ATOM 846 C C . HIS A 1 106 ? 16.745 -1.025 -19.959 1.00 96.19 106 HIS A C 1
ATOM 848 O O . HIS A 1 106 ? 16.330 -2.119 -20.340 1.00 96.19 106 HIS A O 1
ATOM 854 N N . LYS A 1 107 ? 17.608 -0.929 -18.934 1.00 93.81 107 LYS A N 1
ATOM 855 C CA . LYS A 1 107 ? 18.322 -2.045 -18.281 1.00 93.81 107 LYS A CA 1
ATOM 856 C C . LYS A 1 107 ? 17.474 -3.299 -18.052 1.00 93.81 107 LYS A C 1
ATOM 858 O O . LYS A 1 107 ? 17.950 -4.395 -18.324 1.00 93.81 107 LYS A O 1
ATOM 863 N N . TRP A 1 108 ? 16.253 -3.154 -17.536 1.00 94.44 108 TRP A N 1
ATOM 864 C CA . TRP A 1 108 ? 15.355 -4.277 -17.220 1.00 94.44 108 TRP A CA 1
ATOM 865 C C . TRP A 1 108 ? 14.333 -4.589 -18.321 1.00 94.44 108 TRP A C 1
ATOM 867 O O . TRP A 1 108 ? 13.565 -5.539 -18.205 1.00 94.44 108 TRP A O 1
ATOM 877 N N . GLY A 1 109 ? 14.315 -3.793 -19.391 1.00 95.56 109 GLY A N 1
ATOM 878 C CA . GLY A 1 109 ? 13.382 -3.899 -20.510 1.00 95.56 109 GLY A CA 1
ATOM 879 C C . GLY A 1 109 ? 11.923 -3.654 -20.136 1.00 95.56 109 GLY A C 1
ATOM 880 O O . GLY A 1 109 ? 11.025 -4.172 -20.789 1.00 95.56 109 GLY A O 1
ATOM 881 N N . ARG A 1 110 ? 11.680 -2.880 -19.075 1.00 96.94 110 ARG A N 1
ATOM 882 C CA . ARG A 1 110 ? 10.335 -2.460 -18.658 1.00 96.94 110 ARG A CA 1
ATOM 883 C C . ARG A 1 110 ? 9.838 -1.217 -19.399 1.00 96.94 110 ARG A C 1
ATOM 885 O O . ARG A 1 110 ? 8.632 -1.008 -19.501 1.00 96.94 110 ARG A O 1
ATOM 892 N N . TYR A 1 111 ? 10.765 -0.448 -19.963 1.00 96.81 111 TYR A N 1
ATOM 893 C CA . TYR A 1 111 ? 10.477 0.634 -20.891 1.00 96.81 111 TYR A CA 1
ATOM 894 C C . TYR A 1 111 ? 11.571 0.748 -21.960 1.00 96.81 111 TYR A C 1
ATOM 896 O O . TYR A 1 111 ? 12.669 0.197 -21.797 1.00 96.81 111 TYR A O 1
ATOM 904 N N . ALA A 1 112 ? 11.258 1.443 -23.047 1.00 95.62 112 ALA A N 1
ATOM 905 C CA . ALA A 1 112 ? 12.187 1.781 -24.116 1.00 95.62 112 ALA A CA 1
ATOM 906 C C . ALA A 1 112 ? 11.990 3.237 -24.557 1.00 95.62 112 ALA A C 1
ATOM 908 O O . ALA A 1 112 ? 10.878 3.760 -24.492 1.00 95.62 112 ALA A O 1
ATOM 909 N N . GLU A 1 113 ? 13.067 3.876 -25.000 1.00 94.31 113 GLU A N 1
ATOM 910 C CA . GLU A 1 113 ? 13.054 5.232 -25.551 1.00 94.31 113 GLU A CA 1
ATOM 911 C C . GLU A 1 113 ? 13.070 5.166 -27.081 1.00 94.31 113 GLU A C 1
ATOM 913 O O . GLU A 1 113 ? 13.840 4.413 -27.683 1.00 94.31 113 GLU A O 1
ATOM 918 N N . LEU A 1 114 ? 12.191 5.931 -27.712 1.00 89.00 114 LEU A N 1
ATOM 919 C CA . LEU A 1 114 ? 12.077 6.057 -29.155 1.00 89.00 114 LEU A CA 1
ATOM 920 C C . LEU A 1 114 ? 13.138 7.012 -29.694 1.00 89.00 114 LEU A C 1
ATOM 922 O O . LEU A 1 114 ? 13.554 7.953 -29.027 1.00 89.00 114 LEU A O 1
ATOM 926 N N . LYS A 1 115 ? 13.548 6.791 -30.943 1.00 78.75 115 LYS A N 1
ATOM 927 C CA . LYS A 1 115 ? 14.241 7.829 -31.713 1.00 78.75 115 LYS A CA 1
ATOM 928 C C . LYS A 1 115 ? 13.216 8.848 -32.217 1.00 78.75 115 LYS A C 1
ATOM 930 O O . LYS A 1 115 ? 12.082 8.465 -32.492 1.00 78.75 115 LYS A O 1
ATOM 935 N N . GLU A 1 116 ? 13.641 10.094 -32.426 1.00 68.12 116 GLU A N 1
ATOM 936 C CA . GLU A 1 116 ? 12.828 11.251 -32.871 1.00 68.12 116 GLU A CA 1
ATOM 937 C C . GLU A 1 116 ? 11.967 11.018 -34.144 1.00 68.12 116 GLU A C 1
ATOM 939 O O . GLU A 1 116 ? 11.166 11.865 -34.526 1.00 68.12 116 GLU A O 1
ATOM 944 N N . SER A 1 117 ? 12.110 9.880 -34.831 1.00 60.44 117 SER A N 1
ATOM 945 C CA . SER A 1 117 ? 11.490 9.569 -36.123 1.00 60.44 117 SER A CA 1
ATOM 946 C C . SER A 1 117 ? 10.270 8.631 -36.076 1.00 60.44 117 SER A C 1
ATOM 948 O O . SER A 1 117 ? 9.940 8.045 -37.106 1.00 60.44 117 SER A O 1
ATOM 950 N N . TYR A 1 118 ? 9.600 8.445 -34.935 1.00 63.38 118 TYR A N 1
ATOM 951 C CA . TYR A 1 118 ? 8.421 7.569 -34.846 1.00 63.38 118 TYR A CA 1
ATOM 952 C C . TYR A 1 118 ? 7.102 8.350 -34.829 1.00 63.38 118 TYR A C 1
ATOM 954 O O . TYR A 1 118 ? 6.893 9.215 -33.986 1.00 63.38 118 TYR A O 1
ATOM 962 N N . THR A 1 119 ? 6.188 8.025 -35.750 1.00 59.69 119 THR A N 1
ATOM 963 C CA . THR A 1 119 ? 4.808 8.532 -35.735 1.00 59.69 119 THR A CA 1
ATOM 964 C C . THR A 1 119 ? 3.931 7.631 -34.861 1.00 59.69 119 THR A C 1
ATOM 966 O O . THR A 1 119 ? 4.000 6.404 -34.969 1.00 59.69 119 THR A O 1
ATOM 969 N N . GLU A 1 120 ? 3.091 8.230 -34.007 1.00 57.00 120 GLU A N 1
ATOM 970 C CA . GLU A 1 120 ? 2.211 7.520 -33.055 1.00 57.00 120 GLU A CA 1
ATOM 971 C C . GLU A 1 120 ? 1.337 6.441 -33.720 1.00 57.00 120 GLU A C 1
ATOM 973 O O . GLU A 1 120 ? 1.096 5.389 -33.133 1.00 57.00 120 GLU A O 1
ATOM 978 N N . GLU A 1 121 ? 0.929 6.648 -34.976 1.00 57.19 121 GLU A N 1
ATOM 979 C CA . GLU A 1 121 ? 0.103 5.702 -35.744 1.00 57.19 121 GLU A CA 1
ATOM 980 C C . GLU A 1 121 ? 0.785 4.341 -35.996 1.00 57.19 121 GLU A C 1
ATOM 982 O O . GLU A 1 121 ? 0.109 3.361 -36.308 1.00 57.19 121 GLU A O 1
ATOM 987 N N . THR A 1 122 ? 2.111 4.253 -35.842 1.00 61.25 122 THR A N 1
ATOM 988 C CA . THR A 1 122 ? 2.899 3.043 -36.145 1.00 61.25 122 THR A CA 1
ATOM 989 C C . THR A 1 122 ? 3.140 2.164 -34.911 1.00 61.25 122 THR A C 1
ATOM 991 O O . THR A 1 122 ? 3.542 1.007 -35.036 1.00 61.25 122 THR A O 1
ATOM 994 N N . ILE A 1 123 ? 2.904 2.685 -33.704 1.00 64.62 123 ILE A N 1
ATOM 995 C CA . ILE A 1 123 ? 3.309 2.043 -32.452 1.00 64.62 123 ILE A CA 1
ATOM 996 C C . ILE A 1 123 ? 2.075 1.835 -31.584 1.00 64.62 123 ILE A C 1
ATOM 998 O O . ILE A 1 123 ? 1.766 2.631 -30.704 1.00 64.62 123 ILE A O 1
ATOM 1002 N N . TYR A 1 124 ? 1.367 0.731 -31.806 1.00 68.56 124 TYR A N 1
ATOM 1003 C CA . TYR A 1 124 ? 0.315 0.314 -30.888 1.00 68.56 124 TYR A CA 1
ATOM 1004 C C . TYR A 1 124 ? 0.386 -1.186 -30.630 1.00 68.56 124 TYR A C 1
ATOM 1006 O O . TYR A 1 124 ? 0.197 -1.999 -31.533 1.00 68.56 124 TYR A O 1
ATOM 1014 N N . SER A 1 125 ? 0.636 -1.544 -29.372 1.00 81.19 125 SER A N 1
ATOM 1015 C CA . SER A 1 125 ? 0.473 -2.903 -28.866 1.00 81.19 125 SER A CA 1
ATOM 1016 C C . SER A 1 125 ? -0.409 -2.860 -27.621 1.00 81.19 125 SER A C 1
ATOM 1018 O O . SER A 1 125 ? -0.217 -1.988 -26.766 1.00 81.19 125 SER A O 1
ATOM 1020 N N . PRO A 1 126 ? -1.351 -3.806 -27.464 1.00 81.19 126 PRO A N 1
ATOM 1021 C CA . PRO A 1 126 ? -2.031 -4.011 -26.194 1.00 81.19 126 PRO A CA 1
ATOM 1022 C C . PRO A 1 126 ? -1.004 -4.170 -25.064 1.00 81.19 126 PRO A C 1
ATOM 1024 O O . PRO A 1 126 ? -0.044 -4.926 -25.192 1.00 81.19 126 PRO A O 1
ATOM 1027 N N . GLY A 1 127 ? -1.192 -3.437 -23.965 1.00 89.75 127 GLY A N 1
ATOM 1028 C CA . GLY A 1 127 ? -0.290 -3.486 -22.811 1.00 89.75 127 GLY A CA 1
ATOM 1029 C C . GLY A 1 127 ? 0.898 -2.525 -22.863 1.00 89.75 127 GLY A C 1
ATOM 1030 O O . GLY A 1 127 ? 1.740 -2.581 -21.969 1.00 89.75 127 GLY A O 1
ATOM 1031 N N . TRP A 1 128 ? 0.983 -1.646 -23.864 1.00 93.56 128 TRP A N 1
ATOM 1032 C CA . TRP A 1 128 ? 1.954 -0.550 -23.885 1.00 93.56 128 TRP A CA 1
ATOM 1033 C C . TRP A 1 128 ? 1.292 0.763 -23.464 1.00 93.56 128 TRP A C 1
ATOM 1035 O O . TRP A 1 128 ? 0.148 1.043 -23.818 1.00 93.56 128 TRP A O 1
ATOM 1045 N N . VAL A 1 129 ? 2.030 1.571 -22.712 1.00 93.88 129 VAL A N 1
ATOM 1046 C CA . VAL A 1 129 ? 1.698 2.962 -22.391 1.00 93.88 129 VAL A CA 1
ATOM 1047 C C . VAL A 1 129 ? 2.747 3.835 -23.059 1.00 93.88 129 VAL A C 1
ATOM 1049 O O . VAL A 1 129 ? 3.936 3.562 -22.917 1.00 93.88 129 VAL A O 1
ATOM 1052 N N . ILE A 1 130 ? 2.317 4.859 -23.789 1.00 91.12 130 ILE A N 1
ATOM 1053 C CA . ILE A 1 130 ? 3.208 5.805 -24.468 1.00 91.12 130 ILE A CA 1
ATOM 1054 C C . ILE A 1 130 ? 3.104 7.146 -23.741 1.00 91.12 130 ILE A C 1
ATOM 1056 O O . ILE A 1 130 ? 1.998 7.631 -23.508 1.00 91.12 130 ILE A O 1
ATOM 1060 N N . ASP A 1 131 ? 4.248 7.709 -23.355 1.00 89.44 131 ASP A N 1
ATOM 1061 C CA . ASP A 1 131 ? 4.357 9.048 -22.770 1.00 89.44 131 ASP A CA 1
ATOM 1062 C C . ASP A 1 131 ? 5.563 9.761 -23.397 1.00 89.44 131 ASP A C 1
ATOM 1064 O O . ASP A 1 131 ? 6.721 9.402 -23.152 1.00 89.44 131 ASP A O 1
ATOM 1068 N N . GLY A 1 132 ? 5.278 10.714 -24.288 1.00 88.75 132 GLY A N 1
ATOM 1069 C CA . GLY A 1 132 ? 6.278 11.354 -25.139 1.00 88.75 132 GLY A CA 1
ATOM 1070 C C . GLY A 1 132 ? 7.070 10.334 -25.963 1.00 88.75 132 GLY A C 1
ATOM 1071 O O . GLY A 1 132 ? 6.509 9.480 -26.642 1.00 88.75 132 GLY A O 1
ATOM 1072 N N . GLU A 1 133 ? 8.397 10.403 -25.876 1.00 90.69 133 GLU A N 1
ATOM 1073 C CA . GLU A 1 133 ? 9.322 9.527 -26.608 1.00 90.69 133 GLU A CA 1
ATOM 1074 C C . GLU A 1 133 ? 9.599 8.202 -25.878 1.00 90.69 133 GLU A C 1
ATOM 1076 O O . GLU A 1 133 ? 10.609 7.550 -26.131 1.00 90.69 133 GLU A O 1
ATOM 1081 N N . LYS A 1 134 ? 8.752 7.791 -24.928 1.00 93.12 134 LYS A N 1
ATOM 1082 C CA . LYS A 1 134 ? 8.959 6.571 -24.139 1.00 93.12 134 LYS A CA 1
ATOM 1083 C C . LYS A 1 134 ? 7.763 5.636 -24.212 1.00 93.12 134 LYS A C 1
ATOM 1085 O O . LYS A 1 134 ? 6.612 6.063 -24.168 1.00 93.12 134 LYS A O 1
ATOM 1090 N N . ILE A 1 135 ? 8.062 4.341 -24.260 1.00 94.88 135 ILE A N 1
ATOM 1091 C CA . ILE A 1 135 ? 7.082 3.257 -24.207 1.00 94.88 135 ILE A CA 1
ATOM 1092 C C . ILE A 1 135 ? 7.322 2.439 -22.948 1.00 94.88 135 ILE A C 1
ATOM 1094 O O . ILE A 1 135 ? 8.427 1.944 -22.736 1.00 94.88 135 ILE A O 1
ATOM 1098 N N . PHE A 1 136 ? 6.277 2.232 -22.158 1.00 96.50 136 PHE A N 1
ATOM 1099 C CA . PHE A 1 136 ? 6.295 1.494 -20.901 1.00 96.50 136 PHE A CA 1
ATOM 1100 C C . PHE A 1 136 ? 5.398 0.263 -20.997 1.00 96.50 136 PHE A C 1
ATOM 1102 O O . PHE A 1 136 ? 4.299 0.322 -21.549 1.00 96.50 136 PHE A O 1
ATOM 1109 N N . LEU A 1 137 ? 5.832 -0.855 -20.420 1.00 96.38 137 LEU A N 1
ATOM 1110 C CA . LEU A 1 137 ? 5.022 -2.071 -20.366 1.00 96.38 137 LEU A CA 1
ATOM 1111 C C . LEU A 1 137 ? 4.056 -2.017 -19.178 1.00 96.38 137 LEU A C 1
ATOM 1113 O O . LEU A 1 137 ? 4.480 -2.089 -18.027 1.00 96.38 137 LEU A O 1
ATOM 1117 N N . ALA A 1 138 ? 2.754 -1.961 -19.453 1.00 95.88 138 ALA A N 1
ATOM 1118 C CA . ALA A 1 138 ? 1.675 -2.112 -18.468 1.00 95.88 138 ALA A CA 1
ATOM 1119 C C . ALA A 1 138 ? 1.285 -3.580 -18.215 1.00 95.88 138 ALA A C 1
ATOM 1121 O O . ALA A 1 138 ? 0.312 -3.869 -17.522 1.00 95.88 138 ALA A O 1
ATOM 1122 N N . VAL A 1 139 ? 2.054 -4.510 -18.778 1.00 95.19 139 VAL A N 1
ATOM 1123 C CA . VAL A 1 139 ? 1.896 -5.961 -18.647 1.00 95.19 139 VAL A CA 1
ATOM 1124 C C . VAL A 1 139 ? 3.190 -6.601 -18.146 1.00 95.19 139 VAL A C 1
ATOM 1126 O O . VAL A 1 139 ? 4.262 -5.987 -18.141 1.00 95.19 139 VAL A O 1
ATOM 1129 N N . HIS A 1 140 ? 3.106 -7.870 -17.758 1.00 94.75 140 HIS A N 1
ATOM 1130 C CA . HIS A 1 140 ? 4.196 -8.680 -17.199 1.00 94.75 140 HIS A CA 1
ATOM 1131 C C . HIS A 1 140 ? 5.220 -9.191 -18.232 1.00 94.75 140 HIS A C 1
ATOM 1133 O O . HIS A 1 140 ? 5.884 -10.203 -18.017 1.00 94.75 140 HIS A O 1
ATOM 1139 N N . GLU A 1 141 ? 5.371 -8.501 -19.360 1.00 94.00 141 GLU A N 1
ATOM 1140 C CA . GLU A 1 141 ? 6.335 -8.832 -20.420 1.00 94.00 141 GLU A CA 1
ATOM 1141 C C . GLU A 1 141 ? 7.709 -8.174 -20.183 1.00 94.00 141 GLU A C 1
ATOM 1143 O O . GLU A 1 141 ? 7.973 -7.564 -19.146 1.00 94.00 141 GLU A O 1
ATOM 1148 N N . LYS A 1 142 ? 8.625 -8.298 -21.142 1.00 93.81 142 LYS A N 1
ATOM 1149 C CA . LYS A 1 142 ? 9.839 -7.479 -21.223 1.00 93.81 142 LYS A CA 1
ATOM 1150 C C . LYS A 1 142 ? 10.198 -7.190 -22.670 1.00 93.81 142 LYS A C 1
ATOM 1152 O O . LYS A 1 142 ? 10.157 -8.095 -23.498 1.00 93.81 142 LYS A O 1
ATOM 1157 N N . PHE A 1 143 ? 10.700 -5.988 -22.926 1.00 95.62 143 PHE A N 1
ATOM 1158 C CA . PHE A 1 143 ? 11.348 -5.663 -24.184 1.00 95.62 143 PHE A CA 1
ATOM 1159 C C . PHE A 1 143 ? 12.602 -6.504 -24.438 1.00 95.62 143 PHE A C 1
ATOM 1161 O O . PHE A 1 143 ? 13.503 -6.606 -23.595 1.00 95.62 143 PHE A O 1
ATOM 1168 N N . GLU A 1 144 ? 12.678 -7.090 -25.630 1.00 94.81 144 GLU A N 1
ATOM 1169 C CA . GLU A 1 144 ? 13.886 -7.753 -26.117 1.00 94.81 144 GLU A CA 1
ATOM 1170 C C . GLU A 1 144 ? 15.103 -6.820 -26.010 1.00 94.81 144 GLU A C 1
ATOM 1172 O O . GLU A 1 144 ? 15.028 -5.647 -26.351 1.00 94.81 144 GLU A O 1
ATOM 1177 N N . GLY A 1 145 ? 16.224 -7.330 -25.488 1.00 92.50 145 GLY A N 1
ATOM 1178 C CA . GLY A 1 145 ? 17.418 -6.528 -25.181 1.00 92.50 145 GLY A CA 1
ATOM 1179 C C . GLY A 1 145 ? 17.539 -6.089 -23.716 1.00 92.50 145 GLY A C 1
ATOM 1180 O O . GLY A 1 145 ? 18.646 -5.815 -23.262 1.00 92.50 145 GLY A O 1
ATOM 1181 N N . GLY A 1 146 ? 16.455 -6.115 -22.932 1.00 92.81 146 GLY A N 1
ATOM 1182 C CA . GLY A 1 146 ? 16.548 -5.922 -21.482 1.00 92.81 146 GLY A CA 1
ATOM 1183 C C . GLY A 1 146 ? 17.224 -7.107 -20.775 1.00 92.81 146 GLY A C 1
ATOM 1184 O O . GLY A 1 146 ? 17.137 -8.255 -21.224 1.00 92.81 146 GLY A O 1
ATOM 1185 N N . ASN A 1 147 ? 17.844 -6.867 -19.621 1.00 91.81 147 ASN A N 1
ATOM 1186 C CA . ASN A 1 147 ? 18.485 -7.899 -18.803 1.00 91.81 147 ASN A CA 1
ATOM 1187 C C . ASN A 1 147 ? 17.467 -8.784 -18.075 1.00 91.81 147 ASN A C 1
ATOM 1189 O O . ASN A 1 147 ? 16.293 -8.445 -17.928 1.00 91.81 147 ASN A O 1
ATOM 1193 N N . TRP A 1 148 ? 17.898 -9.974 -17.664 1.00 88.75 148 TRP A N 1
ATOM 1194 C CA . TRP A 1 148 ? 17.131 -10.818 -16.747 1.00 88.75 148 TRP A CA 1
ATOM 1195 C C . TRP A 1 148 ? 17.402 -10.397 -15.298 1.00 88.75 148 TRP A C 1
ATOM 1197 O O . TRP A 1 148 ? 18.530 -10.030 -14.972 1.00 88.75 148 TRP A O 1
ATOM 1207 N N . SER A 1 149 ? 16.387 -10.490 -14.440 1.00 89.38 149 SER A N 1
ATOM 1208 C CA . SER A 1 149 ? 16.513 -10.361 -12.985 1.00 89.38 149 SER A CA 1
ATOM 1209 C C . SER A 1 149 ? 15.894 -11.586 -12.322 1.00 89.38 149 SER A C 1
ATOM 1211 O O . SER A 1 149 ? 14.869 -12.090 -12.778 1.00 89.38 149 SER A O 1
ATOM 1213 N N . ILE A 1 150 ? 16.534 -12.083 -11.264 1.00 89.94 150 ILE A N 1
ATOM 1214 C CA . ILE A 1 150 ? 15.980 -13.154 -10.425 1.00 89.94 150 ILE A CA 1
ATOM 1215 C C . ILE A 1 150 ? 14.964 -12.617 -9.407 1.00 89.94 150 ILE A C 1
ATOM 1217 O O . ILE A 1 150 ? 14.044 -13.341 -9.017 1.00 89.94 150 ILE A O 1
ATOM 1221 N N . GLY A 1 151 ? 15.143 -11.360 -8.999 1.00 92.38 151 GLY A N 1
ATOM 1222 C CA . GLY A 1 151 ? 14.254 -10.649 -8.095 1.00 92.38 151 GLY A CA 1
ATOM 1223 C C . GLY A 1 151 ? 13.263 -9.762 -8.827 1.00 92.38 151 GLY A C 1
ATOM 1224 O O . GLY A 1 151 ? 12.965 -9.968 -10.006 1.00 92.38 151 GLY A O 1
ATOM 1225 N N . GLU A 1 152 ? 12.743 -8.781 -8.109 1.00 94.94 152 GLU A N 1
ATOM 1226 C CA . GLU A 1 152 ? 11.753 -7.853 -8.639 1.00 94.94 152 GLU A CA 1
ATOM 1227 C C . GLU A 1 152 ? 12.436 -6.737 -9.435 1.00 94.94 152 GLU A C 1
ATOM 1229 O O . GLU A 1 152 ? 13.634 -6.462 -9.292 1.00 94.94 152 GLU A O 1
ATOM 1234 N N . VAL A 1 153 ? 11.686 -6.133 -10.350 1.00 95.31 153 VAL A N 1
ATOM 1235 C CA . VAL A 1 153 ? 12.152 -5.013 -11.172 1.00 95.31 153 VAL A CA 1
ATOM 1236 C C . VAL A 1 153 ? 11.082 -3.941 -11.239 1.00 95.31 153 VAL A C 1
ATOM 1238 O O . VAL A 1 153 ? 9.939 -4.157 -10.853 1.00 95.31 153 VAL A O 1
ATOM 1241 N N . HIS A 1 154 ? 11.464 -2.787 -11.759 1.00 96.25 154 HIS A N 1
ATOM 1242 C CA . HIS A 1 154 ? 10.591 -1.642 -11.937 1.00 96.25 154 HIS A CA 1
ATOM 1243 C C . HIS A 1 154 ? 10.982 -0.895 -13.224 1.00 96.25 154 HIS A C 1
ATOM 1245 O O . HIS A 1 154 ? 11.895 -1.296 -13.964 1.00 96.25 154 HIS A O 1
ATOM 1251 N N . GLY A 1 155 ? 10.287 0.202 -13.504 1.00 96.62 155 GLY A N 1
ATOM 1252 C CA . GLY A 1 155 ? 10.468 1.057 -14.674 1.00 96.62 155 GLY A CA 1
ATOM 1253 C C . GLY A 1 155 ? 9.339 0.953 -15.699 1.00 96.62 155 GLY A C 1
ATOM 1254 O O . GLY A 1 155 ? 9.314 1.759 -16.623 1.00 96.62 155 GLY A O 1
ATOM 1255 N N . GLY A 1 156 ? 8.424 -0.011 -15.563 1.00 96.81 156 GLY A N 1
ATOM 1256 C CA . GLY A 1 156 ? 7.261 -0.166 -16.437 1.00 96.81 156 GLY A CA 1
ATOM 1257 C C . GLY A 1 156 ? 6.046 0.614 -15.942 1.00 96.81 156 GLY A C 1
ATOM 1258 O O . GLY A 1 156 ? 6.175 1.545 -15.149 1.00 96.81 156 GLY A O 1
ATOM 1259 N N . ALA A 1 157 ? 4.870 0.232 -16.435 1.00 97.00 157 ALA A N 1
ATOM 1260 C CA . ALA A 1 157 ? 3.592 0.865 -16.126 1.00 97.00 157 ALA A CA 1
ATOM 1261 C C . ALA A 1 157 ? 2.553 -0.108 -15.537 1.00 97.00 157 ALA A C 1
ATOM 1263 O O . ALA A 1 157 ? 1.351 0.163 -15.594 1.00 97.00 157 ALA A O 1
ATOM 1264 N N . THR A 1 158 ? 2.983 -1.259 -15.007 1.00 96.81 158 THR A N 1
ATOM 1265 C CA . THR A 1 158 ? 2.052 -2.180 -14.329 1.00 96.81 158 THR A CA 1
ATOM 1266 C C . THR A 1 158 ? 1.440 -1.514 -13.098 1.00 96.81 158 THR A C 1
ATOM 1268 O O . THR A 1 158 ? 2.010 -0.574 -12.542 1.00 96.81 158 THR A O 1
ATOM 1271 N N . LEU A 1 159 ? 0.258 -1.968 -12.670 1.00 96.06 159 LEU A N 1
ATOM 1272 C CA . LEU A 1 159 ? -0.425 -1.359 -11.525 1.00 96.06 159 LEU A CA 1
ATOM 1273 C C . LEU A 1 159 ? 0.431 -1.433 -10.258 1.00 96.06 159 LEU A C 1
ATOM 1275 O O . LEU A 1 159 ? 0.488 -0.456 -9.520 1.00 96.06 159 LEU A O 1
ATOM 1279 N N . GLU A 1 160 ? 1.122 -2.549 -10.034 1.00 95.50 160 GLU A N 1
ATOM 1280 C CA . GLU A 1 160 ? 2.013 -2.721 -8.890 1.00 95.50 160 GLU A CA 1
ATOM 1281 C C . GLU A 1 160 ? 3.302 -1.898 -8.976 1.00 95.50 160 GLU A C 1
ATOM 1283 O O . GLU A 1 160 ? 3.854 -1.585 -7.934 1.00 95.50 160 GLU A O 1
ATOM 1288 N N . GLU A 1 161 ? 3.773 -1.511 -10.169 1.00 96.56 161 GLU A N 1
ATOM 1289 C CA . GLU A 1 161 ? 4.882 -0.555 -10.320 1.00 96.56 161 GLU A CA 1
ATOM 1290 C C . GLU A 1 161 ? 4.386 0.888 -10.092 1.00 96.56 161 GLU A C 1
ATOM 1292 O O . GLU A 1 161 ? 5.072 1.698 -9.469 1.00 96.56 161 GLU A O 1
ATOM 1297 N N . CYS A 1 162 ? 3.189 1.215 -10.598 1.00 97.00 162 CYS A N 1
ATOM 1298 C CA . CYS A 1 162 ? 2.666 2.580 -10.683 1.00 97.00 162 CYS A CA 1
ATOM 1299 C C . CYS A 1 162 ? 1.965 3.094 -9.424 1.00 97.00 162 CYS A C 1
ATOM 1301 O O . CYS A 1 162 ? 1.971 4.303 -9.174 1.00 97.00 162 CYS A O 1
ATOM 1303 N N . LEU A 1 163 ? 1.263 2.221 -8.702 1.00 97.31 163 LEU A N 1
ATOM 1304 C CA . LEU A 1 163 ? 0.426 2.612 -7.574 1.00 97.31 163 LEU A CA 1
ATOM 1305 C C . LEU A 1 163 ? 1.225 2.525 -6.279 1.00 97.31 163 LEU A C 1
ATOM 1307 O O . LEU A 1 163 ? 1.635 1.445 -5.862 1.00 97.31 163 LEU A O 1
ATOM 1311 N N . VAL A 1 164 ? 1.396 3.668 -5.621 1.00 96.00 164 VAL A N 1
ATOM 1312 C CA . VAL A 1 164 ? 2.126 3.783 -4.356 1.00 96.00 164 VAL A CA 1
ATOM 1313 C C . VAL A 1 164 ? 1.185 4.263 -3.249 1.00 96.00 164 VAL A C 1
ATOM 1315 O O . VAL A 1 164 ? 0.302 5.092 -3.500 1.00 96.00 164 VAL A O 1
ATOM 1318 N N . PRO A 1 165 ? 1.313 3.746 -2.017 1.00 95.94 165 PRO A N 1
ATOM 1319 C CA . PRO A 1 165 ? 0.498 4.213 -0.909 1.00 95.94 165 PRO A CA 1
ATOM 1320 C C . PRO A 1 165 ? 1.031 5.551 -0.387 1.00 95.94 165 PRO A C 1
ATOM 1322 O O . PRO A 1 165 ? 2.231 5.714 -0.213 1.00 95.94 165 PRO A O 1
ATOM 1325 N N . VAL A 1 166 ? 0.128 6.469 -0.056 1.00 96.44 166 VAL A N 1
ATOM 1326 C CA . VAL A 1 166 ? 0.396 7.635 0.791 1.00 96.44 166 VAL A CA 1
ATOM 1327 C C . VAL A 1 166 ? -0.296 7.375 2.119 1.00 96.44 166 VAL A C 1
ATOM 1329 O O . VAL A 1 166 ? -1.525 7.420 2.219 1.00 96.44 166 VAL A O 1
ATOM 1332 N N . ILE A 1 167 ? 0.500 7.036 3.126 1.00 95.94 167 ILE A N 1
ATOM 1333 C CA . ILE A 1 167 ? 0.036 6.649 4.454 1.00 95.94 167 ILE A CA 1
ATOM 1334 C C . ILE A 1 167 ? 0.295 7.809 5.402 1.00 95.94 167 ILE A C 1
ATOM 1336 O O . ILE A 1 167 ? 1.439 8.131 5.714 1.00 95.94 167 ILE A O 1
ATOM 1340 N N . ARG A 1 168 ? -0.778 8.416 5.896 1.00 95.62 168 ARG A N 1
ATOM 1341 C CA . ARG A 1 168 ? -0.722 9.419 6.954 1.00 95.62 168 ARG A CA 1
ATOM 1342 C C . ARG A 1 168 ? -0.953 8.740 8.295 1.00 95.62 168 ARG A C 1
ATOM 1344 O O . ARG A 1 168 ? -1.954 8.052 8.468 1.00 95.62 168 ARG A O 1
ATOM 1351 N N . LEU A 1 169 ? -0.037 8.937 9.236 1.00 94.75 169 LEU A N 1
ATOM 1352 C CA . LEU A 1 169 ? -0.071 8.375 10.585 1.00 94.75 169 LEU A CA 1
ATOM 1353 C C . LEU A 1 169 ? -0.053 9.508 11.603 1.00 94.75 169 LEU A C 1
ATOM 1355 O O . LEU A 1 169 ? 0.777 10.405 11.501 1.00 94.75 169 LEU A O 1
ATOM 1359 N N . TRP A 1 170 ? -0.921 9.465 12.608 1.00 93.19 170 TRP A N 1
ATOM 1360 C CA . TRP A 1 170 ? -0.929 10.473 13.669 1.00 93.19 170 TRP A CA 1
ATOM 1361 C C . TRP A 1 170 ? -1.412 9.894 14.989 1.00 93.19 170 TRP A C 1
ATOM 1363 O O . TRP A 1 170 ? -2.128 8.889 15.036 1.00 93.19 170 TRP A O 1
ATOM 1373 N N . LYS A 1 171 ? -1.032 10.562 16.078 1.00 88.94 171 LYS A N 1
ATOM 1374 C CA . LYS A 1 171 ? -1.522 10.214 17.408 1.00 88.94 171 LYS A CA 1
ATOM 1375 C C . LYS A 1 171 ? -2.900 10.788 17.672 1.00 88.94 171 LYS A C 1
ATOM 1377 O O . LYS A 1 171 ? -3.167 11.962 17.417 1.00 88.94 171 LYS A O 1
ATOM 1382 N N . ILE A 1 172 ? -3.748 9.955 18.252 1.00 82.62 172 ILE A N 1
ATOM 1383 C CA . ILE A 1 172 ? -5.004 10.379 18.850 1.00 82.62 172 ILE A CA 1
ATOM 1384 C C . ILE A 1 172 ? -4.679 11.196 20.108 1.00 82.62 172 ILE A C 1
ATOM 1386 O O . ILE A 1 172 ? -3.774 10.852 20.871 1.00 82.62 172 ILE A O 1
ATOM 1390 N N . ARG A 1 173 ? -5.409 12.293 20.326 1.00 79.56 173 ARG A N 1
ATOM 1391 C CA . ARG A 1 173 ? -5.273 13.092 21.552 1.00 79.56 173 ARG A CA 1
ATOM 1392 C C . ARG A 1 173 ? -5.763 12.290 22.759 1.00 79.56 173 ARG A C 1
ATOM 1394 O O . ARG A 1 173 ? -6.702 11.507 22.633 1.00 79.56 173 ARG A O 1
ATOM 1401 N N . GLU A 1 174 ? -5.178 12.502 23.936 1.00 76.75 174 GLU A N 1
ATOM 1402 C CA . GLU A 1 174 ? -5.584 11.771 25.147 1.00 76.75 174 GLU A CA 1
ATOM 1403 C C . GLU A 1 174 ? -7.072 11.932 25.472 1.00 76.75 174 GLU A C 1
ATOM 1405 O O . GLU A 1 174 ? -7.705 10.993 25.947 1.00 76.75 174 GLU A O 1
ATOM 1410 N N . GLU A 1 175 ? -7.645 13.107 25.220 1.00 76.31 175 GLU A N 1
ATOM 1411 C CA . GLU A 1 175 ? -9.063 13.370 25.464 1.00 76.31 175 GLU A CA 1
ATOM 1412 C C . GLU A 1 175 ? -9.947 12.531 24.538 1.00 76.31 175 GLU A C 1
ATOM 1414 O O . GLU A 1 175 ? -10.978 12.018 24.963 1.00 76.31 175 GLU A O 1
ATOM 1419 N N . GLU A 1 176 ? -9.521 12.347 23.287 1.00 73.75 176 GLU A N 1
ATOM 1420 C CA . GLU A 1 176 ? -10.222 11.515 22.309 1.00 73.75 176 GLU A CA 1
ATOM 1421 C C . GLU A 1 176 ? -10.062 10.022 22.634 1.00 73.75 176 GLU A C 1
ATOM 1423 O O . GLU A 1 176 ? -11.008 9.261 22.448 1.00 73.75 176 GLU A O 1
ATOM 1428 N N . LEU A 1 177 ? -8.921 9.608 23.202 1.00 72.88 177 LEU A N 1
ATOM 1429 C CA . LEU A 1 177 ? -8.744 8.257 23.746 1.00 72.88 177 LEU A CA 1
ATOM 1430 C C . LEU A 1 177 ? -9.649 7.998 24.951 1.00 72.88 177 LEU A C 1
ATOM 1432 O O . LEU A 1 177 ? -10.339 6.986 24.977 1.00 72.88 177 LEU A O 1
ATOM 1436 N N . LYS A 1 178 ? -9.706 8.921 25.917 1.00 72.19 178 LYS A N 1
ATOM 1437 C CA . LYS A 1 178 ? -10.588 8.817 27.096 1.00 72.19 178 LYS A CA 1
ATOM 1438 C C . LYS A 1 178 ? -12.071 8.870 26.727 1.00 72.19 178 LYS A C 1
ATOM 1440 O O . LYS A 1 178 ? -12.899 8.325 27.447 1.00 72.19 178 LYS A O 1
ATOM 1445 N N . ALA A 1 179 ? -12.409 9.534 25.624 1.00 73.88 179 ALA A N 1
ATOM 1446 C CA . ALA A 1 179 ? -13.767 9.583 25.097 1.00 73.88 179 ALA A CA 1
ATOM 1447 C C . ALA A 1 179 ? -14.144 8.342 24.269 1.00 73.88 179 ALA A C 1
ATOM 1449 O O . ALA A 1 179 ? -15.302 8.237 23.846 1.00 73.88 179 ALA A O 1
ATOM 1450 N N . ARG A 1 180 ? -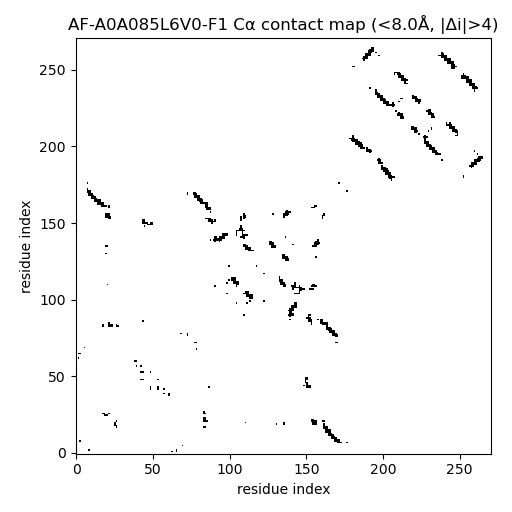13.208 7.411 24.007 1.00 77.94 180 ARG A N 1
ATOM 1451 C CA . ARG A 1 180 ? -13.532 6.204 23.247 1.00 77.94 180 ARG A CA 1
ATOM 1452 C C . ARG A 1 180 ? -14.578 5.370 23.990 1.00 77.94 180 ARG A C 1
ATOM 1454 O O . ARG A 1 180 ? -14.471 5.178 25.201 1.00 77.94 180 ARG A O 1
ATOM 1461 N N . PRO A 1 181 ? -15.584 4.855 23.268 1.00 83.81 181 PRO A N 1
ATOM 1462 C CA . PRO A 1 181 ? -16.490 3.875 23.833 1.00 83.81 181 PRO A CA 1
ATOM 1463 C C . PRO A 1 181 ? -15.700 2.631 24.254 1.00 83.81 181 PRO A C 1
ATOM 1465 O O . PRO A 1 181 ? -14.818 2.179 23.530 1.00 83.81 181 PRO A O 1
ATOM 1468 N N . GLU A 1 182 ? -16.046 2.051 25.393 1.00 86.12 182 GLU A N 1
ATOM 1469 C CA . GLU A 1 182 ? -15.543 0.758 25.856 1.00 86.12 182 GLU A CA 1
ATOM 1470 C C . GLU A 1 182 ? -16.725 -0.172 26.109 1.00 86.12 182 GLU A C 1
ATOM 1472 O O . GLU A 1 182 ? -17.811 0.284 26.464 1.00 86.12 182 GLU A O 1
ATOM 1477 N N . VAL A 1 183 ? -16.529 -1.481 25.952 1.00 88.38 183 VAL A N 1
ATOM 1478 C CA . VAL A 1 183 ? -17.563 -2.474 26.268 1.00 88.38 183 VAL A CA 1
ATOM 1479 C C . VAL A 1 183 ? -17.630 -2.677 27.781 1.00 88.38 183 VAL A C 1
ATOM 1481 O O . VAL A 1 183 ? -16.727 -3.272 28.364 1.00 88.38 183 VAL A O 1
ATOM 1484 N N . VAL A 1 184 ? -18.719 -2.230 28.411 1.00 85.38 184 VAL A N 1
ATOM 1485 C CA . VAL A 1 184 ? -18.940 -2.374 29.865 1.00 85.38 184 VAL A CA 1
ATOM 1486 C C . VAL A 1 184 ? -19.791 -3.581 30.220 1.00 85.38 184 VAL A C 1
ATOM 1488 O O . VAL A 1 184 ? -19.565 -4.219 31.247 1.00 85.38 184 VAL A O 1
ATOM 1491 N N . VAL A 1 185 ? -20.763 -3.924 29.374 1.00 79.00 185 VAL A N 1
ATOM 1492 C CA . VAL A 1 185 ? -21.632 -5.084 29.589 1.00 79.00 185 VAL A CA 1
ATOM 1493 C C . VAL A 1 185 ? -21.751 -5.862 28.298 1.00 79.00 185 VAL A C 1
ATOM 1495 O O . VAL A 1 185 ? -21.946 -5.310 27.218 1.00 79.00 185 VAL A O 1
ATOM 1498 N N . PHE A 1 186 ? -21.640 -7.176 28.418 1.00 85.69 186 PHE A N 1
ATOM 1499 C CA . PHE A 1 186 ? -21.713 -8.093 27.300 1.00 85.69 186 PHE A CA 1
ATOM 1500 C C . PHE A 1 186 ? -22.381 -9.396 27.739 1.00 85.69 186 PHE A C 1
ATOM 1502 O O . PHE A 1 186 ? -22.239 -9.833 28.881 1.00 85.69 186 PHE A O 1
ATOM 1509 N N . THR A 1 187 ? -23.119 -10.013 26.816 1.00 83.06 187 THR A N 1
ATOM 1510 C CA . THR A 1 187 ? -23.809 -11.295 27.008 1.00 83.06 187 THR A CA 1
ATOM 1511 C C . THR A 1 187 ? -22.991 -12.440 26.389 1.00 83.06 187 THR A C 1
ATOM 1513 O O . THR A 1 187 ? -23.091 -12.688 25.188 1.00 83.06 187 THR A O 1
ATOM 1516 N N . PRO A 1 188 ? -22.177 -13.172 27.178 1.00 89.25 188 PRO A N 1
ATOM 1517 C CA . PRO A 1 188 ? -21.255 -14.174 26.642 1.00 89.25 188 PRO A CA 1
ATOM 1518 C C . PRO A 1 188 ? -21.939 -15.464 26.195 1.00 89.25 188 PRO A C 1
ATOM 1520 O O . PRO A 1 188 ? -21.327 -16.246 25.477 1.00 89.25 188 PRO A O 1
ATOM 1523 N N . LEU A 1 189 ? -23.180 -15.714 26.621 1.00 93.38 189 LEU A N 1
ATOM 1524 C CA . LEU A 1 189 ? -23.925 -16.924 26.291 1.00 93.38 189 LEU A CA 1
ATOM 1525 C C . LEU A 1 189 ? -25.178 -16.568 25.492 1.00 93.38 189 LEU A C 1
ATOM 1527 O O . LEU A 1 189 ? -26.109 -15.961 26.018 1.00 93.38 189 LEU A O 1
ATOM 1531 N N . ILE A 1 190 ? -25.209 -16.988 24.231 1.00 92.81 190 ILE A N 1
ATOM 1532 C CA . ILE A 1 190 ? -26.287 -16.695 23.290 1.00 92.81 190 ILE A CA 1
ATOM 1533 C C . ILE A 1 190 ? -27.112 -17.957 23.079 1.00 92.81 190 ILE A C 1
ATOM 1535 O O . ILE A 1 190 ? -26.613 -18.972 22.588 1.00 92.81 190 ILE A O 1
ATOM 1539 N N . LYS A 1 191 ? -28.399 -17.888 23.413 1.00 92.81 191 LYS A N 1
ATOM 1540 C CA . LYS A 1 191 ? -29.349 -18.960 23.113 1.00 92.81 191 LYS A CA 1
ATOM 1541 C C . LYS A 1 191 ? -29.898 -18.779 21.704 1.00 92.81 191 LYS A C 1
ATOM 1543 O O . LYS A 1 191 ? -30.422 -17.719 21.374 1.00 92.81 191 LYS A O 1
ATOM 1548 N N . LEU A 1 192 ? -29.772 -19.824 20.897 1.00 91.12 192 LEU A N 1
ATOM 1549 C CA . LEU A 1 192 ? -30.381 -19.904 19.577 1.00 91.12 192 LEU A CA 1
ATOM 1550 C C . LEU A 1 192 ? -31.860 -20.268 19.695 1.00 91.12 192 LEU A C 1
ATOM 1552 O O . LEU A 1 192 ? -32.181 -21.210 20.417 1.00 91.12 192 LEU A O 1
ATOM 1556 N N . ASN A 1 193 ? -32.723 -19.566 18.961 1.00 89.31 193 ASN A N 1
ATOM 1557 C CA . ASN A 1 193 ? -34.127 -19.933 18.775 1.00 89.31 193 ASN A CA 1
ATOM 1558 C C . ASN A 1 193 ? -34.277 -21.103 17.776 1.00 89.31 193 ASN A C 1
ATOM 1560 O O . ASN A 1 193 ? -33.300 -21.586 17.194 1.00 89.31 193 ASN A O 1
ATOM 1564 N N . VAL A 1 194 ? -35.517 -21.540 17.528 1.00 85.44 194 VAL A N 1
ATOM 1565 C CA . VAL A 1 194 ? -35.832 -22.640 16.592 1.00 85.44 194 VAL A CA 1
ATOM 1566 C C . VAL A 1 194 ? -35.400 -22.369 15.143 1.00 85.44 194 VAL A C 1
ATOM 1568 O O . VAL A 1 194 ? -35.176 -23.308 14.384 1.00 85.44 194 VAL A O 1
ATOM 1571 N N . LYS A 1 195 ? -35.231 -21.096 14.765 1.00 86.69 195 LYS A N 1
ATOM 1572 C CA . LYS A 1 195 ? -34.734 -20.654 13.451 1.00 86.69 195 LYS A CA 1
ATOM 1573 C C . LYS A 1 195 ? -33.204 -20.534 13.404 1.00 86.69 195 LYS A C 1
ATOM 1575 O O . LYS A 1 195 ? -32.655 -20.161 12.371 1.00 86.69 195 LYS A O 1
ATOM 1580 N N . GLY A 1 196 ? -32.502 -20.851 14.496 1.00 87.62 196 GLY A N 1
ATOM 1581 C CA . GLY A 1 196 ? -31.050 -20.705 14.591 1.00 87.62 196 GLY A CA 1
ATOM 1582 C C . GLY A 1 196 ? -30.589 -19.250 14.708 1.00 87.62 196 GLY A C 1
ATOM 1583 O O . GLY A 1 196 ? -29.458 -18.937 14.337 1.00 87.62 196 GLY A O 1
ATOM 1584 N N . GLU A 1 197 ? -31.443 -18.361 15.213 1.00 92.88 197 GLU A N 1
ATOM 1585 C CA . GLU A 1 197 ? -31.124 -16.954 15.453 1.00 92.88 197 GLU A CA 1
ATOM 1586 C C . GLU A 1 197 ? -30.825 -16.719 16.934 1.00 92.88 197 GLU A C 1
ATOM 1588 O O . GLU A 1 197 ? -31.476 -17.292 17.807 1.00 92.88 197 GLU A O 1
ATOM 1593 N N . GLY A 1 198 ? -29.854 -15.860 17.219 1.00 92.25 198 GLY A N 1
ATOM 1594 C CA . GLY A 1 198 ? -29.476 -15.475 18.572 1.00 92.25 198 GLY A CA 1
ATOM 1595 C C . GLY A 1 198 ? -29.352 -13.965 18.707 1.00 92.25 198 GLY A C 1
ATOM 1596 O O . GLY A 1 198 ? -29.135 -13.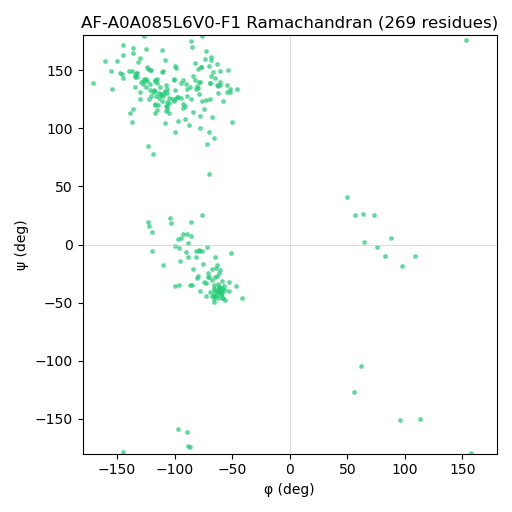254 17.726 1.00 92.25 198 GLY A O 1
ATOM 1597 N N . ILE A 1 199 ? -29.478 -13.478 19.937 1.00 93.75 199 ILE A N 1
ATOM 1598 C CA . ILE A 1 199 ? -29.308 -12.063 20.256 1.00 93.75 199 ILE A CA 1
ATOM 1599 C C . ILE A 1 199 ? -28.037 -11.901 21.081 1.00 93.75 199 ILE A C 1
ATOM 1601 O O . ILE A 1 199 ? -27.897 -12.513 22.138 1.00 93.75 199 ILE A O 1
ATOM 1605 N N . LEU A 1 200 ? -27.129 -11.064 20.589 1.00 93.56 200 LEU A N 1
ATOM 1606 C CA . LEU A 1 200 ? -25.986 -10.570 21.344 1.00 93.56 200 LEU A CA 1
ATOM 1607 C C . LEU A 1 200 ? -26.252 -9.113 21.705 1.00 93.56 200 LEU A C 1
ATOM 1609 O O . LEU A 1 200 ? -26.606 -8.309 20.845 1.00 93.56 200 LEU A O 1
ATOM 1613 N N . VAL A 1 201 ? -26.074 -8.784 22.977 1.00 93.19 201 VAL A N 1
ATOM 1614 C CA . VAL A 1 201 ? -26.209 -7.421 23.496 1.00 93.19 201 VAL A CA 1
ATOM 1615 C C . VAL A 1 201 ? -24.864 -6.964 24.035 1.00 93.19 201 VAL A C 1
ATOM 1617 O O . VAL A 1 201 ? -24.218 -7.693 24.795 1.00 93.19 201 VAL A O 1
ATOM 1620 N N . VAL A 1 202 ? -24.473 -5.758 23.634 1.00 92.94 202 VAL A N 1
ATOM 1621 C CA . VAL A 1 202 ? -23.301 -5.034 24.126 1.00 92.94 202 VAL A CA 1
ATOM 1622 C C . VAL A 1 202 ? -23.756 -3.674 24.627 1.00 92.94 202 VAL A C 1
ATOM 1624 O O . VAL A 1 202 ? -24.534 -2.994 23.964 1.00 92.94 202 VAL A O 1
ATOM 1627 N N . GLU A 1 203 ? -23.254 -3.271 25.782 1.00 91.12 203 GLU A N 1
ATOM 1628 C CA . GLU A 1 203 ? -23.411 -1.928 26.326 1.00 91.12 203 GLU A CA 1
ATOM 1629 C C . GLU A 1 203 ? -22.056 -1.233 26.343 1.00 91.12 203 GLU A C 1
ATOM 1631 O O . GLU A 1 203 ? -21.047 -1.840 26.717 1.00 91.12 203 GLU A O 1
ATOM 1636 N N . LEU A 1 204 ? -22.047 0.023 25.907 1.00 89.06 204 LEU A N 1
ATOM 1637 C CA . LEU A 1 204 ? -20.844 0.833 25.768 1.00 89.06 204 LEU A CA 1
ATOM 1638 C C . LEU A 1 204 ? -20.769 1.927 26.840 1.00 89.06 204 LEU A C 1
ATOM 1640 O O . LEU A 1 204 ? -21.793 2.343 27.362 1.00 89.06 204 LEU A O 1
ATOM 1644 N N . THR A 1 205 ? -19.581 2.456 27.133 1.00 87.81 205 THR A N 1
ATOM 1645 C CA . THR A 1 205 ? -19.424 3.643 28.005 1.00 87.81 205 THR A CA 1
ATOM 1646 C C . THR A 1 205 ? -19.984 4.928 27.394 1.00 87.81 205 THR A C 1
ATOM 1648 O O . THR A 1 205 ? -20.271 5.883 28.119 1.00 87.81 205 THR A O 1
ATOM 1651 N N . SER A 1 206 ? -20.141 4.973 26.069 1.00 83.56 206 SER A N 1
ATOM 1652 C CA . SER A 1 206 ? -20.691 6.098 25.314 1.00 83.56 206 SER A CA 1
ATOM 1653 C C . SER A 1 206 ? -21.453 5.598 24.074 1.00 83.56 206 SER A C 1
ATOM 1655 O O . SER A 1 206 ? -21.127 4.540 23.530 1.00 83.56 206 SER A O 1
ATOM 1657 N N . PRO A 1 207 ? -22.518 6.298 23.639 1.00 79.38 207 PRO A N 1
ATOM 1658 C CA . PRO A 1 207 ? -23.292 5.886 22.472 1.00 79.38 207 PRO A CA 1
ATOM 1659 C C . PRO A 1 207 ? -22.471 6.027 21.184 1.00 79.38 207 PRO A C 1
ATOM 1661 O O . PRO A 1 207 ? -21.694 6.967 21.027 1.00 79.38 207 PRO A O 1
ATOM 1664 N N . VAL A 1 208 ? -22.690 5.112 20.238 1.00 84.06 208 VAL A N 1
ATOM 1665 C CA . VAL A 1 208 ? -22.089 5.138 18.896 1.00 84.06 208 VAL A CA 1
ATOM 1666 C C . VAL A 1 208 ? -23.178 5.029 17.837 1.00 84.06 208 VAL A C 1
ATOM 1668 O O . VAL A 1 208 ? -24.146 4.293 18.021 1.00 84.06 208 VAL A O 1
ATOM 1671 N N . GLU A 1 209 ? -23.021 5.744 16.723 1.00 80.69 209 GLU A N 1
ATOM 1672 C CA . GLU A 1 209 ? -24.017 5.743 15.642 1.00 80.69 209 GLU A CA 1
ATOM 1673 C C . GLU A 1 209 ? -24.025 4.431 14.853 1.00 80.69 209 GLU A C 1
ATOM 1675 O O . GLU A 1 209 ? -25.088 3.884 14.563 1.00 80.69 209 GLU A O 1
ATOM 1680 N N . LYS A 1 210 ? -22.837 3.908 14.517 1.00 89.12 210 LYS A N 1
ATOM 1681 C CA . LYS A 1 210 ? -22.687 2.641 13.797 1.00 89.12 210 LYS A CA 1
ATOM 1682 C C . LYS A 1 210 ? -21.693 1.738 14.506 1.00 89.12 210 LYS A C 1
ATOM 1684 O O . LYS A 1 210 ? -20.540 2.109 14.718 1.00 89.12 210 LYS A O 1
ATOM 1689 N N . ILE A 1 211 ? -22.149 0.530 14.818 1.00 92.62 211 ILE A N 1
ATOM 1690 C CA . ILE A 1 211 ? -21.337 -0.559 15.354 1.00 92.62 211 ILE A CA 1
ATOM 1691 C C . ILE A 1 211 ? -21.658 -1.853 14.611 1.00 92.62 211 ILE A C 1
ATOM 1693 O O . ILE A 1 211 ? -22.794 -2.088 14.197 1.00 92.62 211 ILE A O 1
ATOM 1697 N N . SER A 1 212 ? -20.658 -2.703 14.424 1.00 95.44 212 SER A N 1
ATOM 1698 C CA . SER A 1 212 ? -20.791 -3.996 13.765 1.00 95.44 212 SER A CA 1
ATOM 1699 C C . SER A 1 212 ? -19.976 -5.068 14.479 1.00 95.44 212 SER A C 1
ATOM 1701 O O . SER A 1 212 ? -18.936 -4.793 15.073 1.00 95.44 212 SER A O 1
ATOM 1703 N N . LEU A 1 213 ? -20.466 -6.302 14.417 1.00 95.75 213 LEU A N 1
ATOM 1704 C CA . LEU A 1 213 ? -19.778 -7.489 14.900 1.00 95.75 213 LEU A CA 1
ATOM 1705 C C . LEU A 1 213 ? -19.302 -8.307 13.701 1.00 95.75 213 LEU A C 1
ATOM 1707 O O . LEU A 1 213 ? -20.120 -8.788 12.915 1.00 95.75 213 LEU A O 1
ATOM 1711 N N . ARG A 1 214 ? -17.989 -8.512 13.587 1.00 96.38 214 ARG A N 1
ATOM 1712 C CA . ARG A 1 214 ? -17.389 -9.438 12.622 1.00 96.38 214 ARG A CA 1
ATOM 1713 C C . ARG A 1 214 ? -17.023 -10.745 13.297 1.00 96.38 214 ARG A C 1
ATOM 1715 O O . ARG A 1 214 ? -16.241 -10.758 14.244 1.00 96.38 214 ARG A O 1
ATOM 1722 N N . VAL A 1 215 ? -17.547 -11.856 12.799 1.00 95.94 215 VAL A N 1
ATOM 1723 C CA . VAL A 1 215 ? -17.272 -13.187 13.355 1.00 95.94 215 VAL A CA 1
ATOM 1724 C C . VAL A 1 215 ? -17.448 -14.254 12.280 1.00 95.94 215 VAL A C 1
ATOM 1726 O O . VAL A 1 215 ? -18.421 -14.235 11.531 1.00 95.94 215 VAL A O 1
ATOM 1729 N N . ALA A 1 216 ? -16.489 -15.181 12.187 1.00 92.38 216 ALA A N 1
ATOM 1730 C CA . ALA A 1 216 ? -16.500 -16.281 11.214 1.00 92.38 216 ALA A CA 1
ATOM 1731 C C . ALA A 1 216 ? -16.781 -15.829 9.759 1.00 92.38 216 ALA A C 1
ATOM 1733 O O . ALA A 1 216 ? -17.550 -16.461 9.040 1.00 92.38 216 ALA A O 1
ATOM 1734 N N . GLY A 1 217 ? -16.193 -14.699 9.343 1.00 91.75 217 GLY A N 1
ATOM 1735 C CA . GLY A 1 217 ? -16.370 -14.121 8.003 1.00 91.75 217 GLY A CA 1
ATOM 1736 C C . GLY A 1 217 ? -17.707 -13.406 7.764 1.00 91.75 217 GLY A C 1
ATOM 1737 O O . GLY A 1 217 ? -17.899 -12.835 6.696 1.00 91.75 217 GLY A O 1
ATOM 1738 N N . GLN A 1 218 ? -18.615 -13.397 8.743 1.00 95.00 218 GLN A N 1
ATOM 1739 C CA . GLN A 1 218 ? -19.905 -12.712 8.668 1.00 95.00 218 GLN A CA 1
ATOM 1740 C C . GLN A 1 218 ? -19.862 -11.369 9.403 1.00 95.00 218 GLN A C 1
ATOM 1742 O O . GLN A 1 218 ? -19.079 -11.189 10.339 1.00 95.00 218 GLN A O 1
ATOM 1747 N N . VAL A 1 219 ? -20.713 -10.436 8.972 1.00 96.38 219 VAL A N 1
ATOM 1748 C CA . VAL A 1 219 ? -20.844 -9.092 9.549 1.00 96.38 219 VAL A CA 1
ATOM 1749 C C . VAL A 1 219 ? -22.282 -8.890 10.007 1.00 96.38 219 VAL A C 1
ATOM 1751 O O . VAL A 1 219 ? -23.207 -9.029 9.210 1.00 96.38 219 VAL A O 1
ATOM 1754 N N . TYR A 1 220 ? -22.462 -8.531 11.275 1.00 96.19 220 TYR A N 1
ATOM 1755 C CA . TYR A 1 220 ? -23.767 -8.233 11.859 1.00 96.19 220 TYR A CA 1
ATOM 1756 C C . TYR A 1 220 ? -23.805 -6.761 12.276 1.00 96.19 220 TYR A C 1
ATOM 1758 O O . TYR A 1 220 ? -23.033 -6.377 13.158 1.00 96.19 220 TYR A O 1
ATOM 1766 N N . PRO A 1 221 ? -24.658 -5.921 11.667 1.00 95.88 221 PRO A N 1
ATOM 1767 C CA . PRO A 1 221 ? -24.843 -4.551 12.127 1.00 95.88 221 PRO A CA 1
ATOM 1768 C C . PRO A 1 221 ? -25.563 -4.539 13.482 1.00 95.88 221 PRO A C 1
ATOM 1770 O O . PRO A 1 221 ? -26.502 -5.306 13.708 1.00 95.88 221 PRO A O 1
ATOM 1773 N N . GLY A 1 222 ? -25.115 -3.669 14.383 1.00 93.44 222 GLY A N 1
ATOM 1774 C CA . GLY A 1 222 ? -25.775 -3.409 15.656 1.00 93.44 222 GLY A CA 1
ATOM 1775 C C . GLY A 1 222 ? -26.924 -2.419 15.490 1.00 93.44 222 GLY A C 1
ATOM 1776 O O . GLY A 1 222 ? -26.832 -1.466 14.721 1.00 93.44 222 GLY A O 1
ATOM 1777 N N . THR A 1 223 ? -28.017 -2.649 16.212 1.00 91.31 223 THR A N 1
ATOM 1778 C CA . THR A 1 223 ? -29.131 -1.701 16.351 1.00 91.31 223 THR A CA 1
ATOM 1779 C C . THR A 1 223 ? -29.060 -1.063 17.734 1.00 91.31 223 THR A C 1
ATOM 1781 O O . THR A 1 223 ? -29.018 -1.784 18.730 1.00 91.31 223 THR A O 1
ATOM 1784 N N . LEU A 1 224 ? -29.041 0.268 17.806 1.00 86.19 224 LEU A N 1
ATOM 1785 C CA . LEU A 1 224 ? -29.123 0.996 19.072 1.00 86.19 224 LEU A CA 1
ATOM 1786 C C . LEU A 1 224 ? -30.572 0.935 19.583 1.00 86.19 224 LEU A C 1
ATOM 1788 O O . LEU A 1 224 ? -31.467 1.441 18.912 1.00 86.19 224 LEU A O 1
ATOM 1792 N N . GLU A 1 225 ? -30.816 0.308 20.738 1.00 81.50 225 GLU A N 1
ATOM 1793 C CA . GLU A 1 225 ? -32.183 0.173 21.282 1.00 81.50 225 GLU A CA 1
ATOM 1794 C C . GLU A 1 225 ? -32.505 1.202 22.377 1.00 81.50 225 GLU A C 1
ATOM 1796 O O . GLU A 1 225 ? -33.623 1.707 22.426 1.00 81.50 225 GLU A O 1
ATOM 1801 N N . SER A 1 226 ? -31.543 1.572 23.233 1.00 69.50 226 SER A N 1
ATOM 1802 C CA . SER A 1 226 ? -31.710 2.658 24.214 1.00 69.50 226 SER A CA 1
ATOM 1803 C C . SER A 1 226 ? -30.387 3.008 24.897 1.00 69.50 226 SER A C 1
ATOM 1805 O O . SER A 1 226 ? -29.649 2.101 25.295 1.00 69.50 226 SER A O 1
ATOM 1807 N N . GLY A 1 227 ? -30.117 4.299 25.108 1.00 73.94 227 GLY A N 1
ATOM 1808 C CA . GLY A 1 227 ? -28.932 4.765 25.834 1.00 73.94 227 GLY A CA 1
ATOM 1809 C C . GLY A 1 227 ? -27.636 4.348 25.139 1.00 73.94 227 GLY A C 1
ATOM 1810 O O . GLY A 1 227 ? -27.274 4.924 24.119 1.00 73.94 227 GLY A O 1
ATOM 1811 N N . GLN A 1 228 ? -26.957 3.343 25.695 1.00 84.94 228 GLN A N 1
ATOM 1812 C CA . GLN A 1 228 ? -25.657 2.841 25.235 1.00 84.94 228 GLN A CA 1
ATOM 1813 C C . GLN A 1 228 ? -25.694 1.355 24.823 1.00 84.94 228 GLN A C 1
ATOM 1815 O O . GLN A 1 228 ? -24.648 0.739 24.611 1.00 84.94 228 GLN A O 1
ATOM 1820 N N . LYS A 1 229 ? -26.894 0.763 24.706 1.00 89.94 229 LYS A N 1
ATOM 1821 C CA . LYS A 1 229 ? -27.090 -0.658 24.377 1.00 89.94 229 LYS A CA 1
ATOM 1822 C C . LYS A 1 229 ? -27.268 -0.887 22.882 1.00 89.94 229 LYS A C 1
ATOM 1824 O O . LYS A 1 229 ? -28.219 -0.396 22.274 1.00 89.94 229 LYS A O 1
ATOM 1829 N N . SER A 1 230 ? -26.378 -1.702 22.329 1.00 91.94 230 SER A N 1
ATOM 1830 C CA . SER A 1 230 ? -26.389 -2.165 20.946 1.00 91.94 230 SER A CA 1
ATOM 1831 C C . SER A 1 230 ? -26.745 -3.646 20.873 1.00 91.94 230 SER A C 1
ATOM 1833 O O . SER A 1 230 ? -26.154 -4.483 21.561 1.00 91.94 230 SER A O 1
ATOM 1835 N N . VAL A 1 231 ? -27.705 -3.968 20.011 1.00 93.31 231 VAL A N 1
ATOM 1836 C CA . VAL A 1 231 ? -28.243 -5.315 19.828 1.00 93.31 231 VAL A CA 1
ATOM 1837 C C . VAL A 1 231 ? -27.858 -5.852 18.457 1.00 93.31 231 VAL A C 1
ATOM 1839 O O . VAL A 1 231 ? -28.10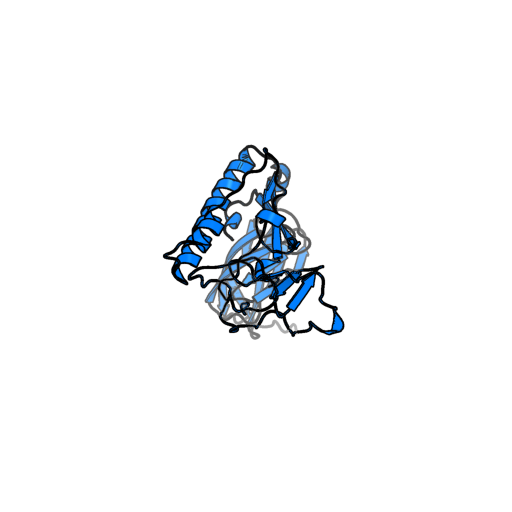3 -5.218 17.431 1.00 93.31 231 VAL A O 1
ATOM 1842 N N . PHE A 1 232 ? -27.288 -7.051 18.434 1.00 94.81 232 PHE A N 1
ATOM 1843 C CA . PHE A 1 232 ? -26.864 -7.753 17.231 1.00 94.81 232 PHE A CA 1
ATOM 1844 C C . PHE A 1 232 ? -27.717 -9.007 17.065 1.00 94.81 232 PHE A C 1
ATOM 1846 O O . PHE A 1 232 ? -27.717 -9.900 17.917 1.00 94.81 232 PHE A O 1
ATOM 1853 N N . ARG A 1 233 ? -28.440 -9.085 15.946 1.00 94.62 233 ARG A N 1
ATOM 1854 C CA . ARG A 1 233 ? -29.199 -10.280 15.562 1.00 94.62 233 ARG A CA 1
ATOM 1855 C C . ARG A 1 233 ? -28.281 -11.211 14.780 1.00 94.62 233 ARG A C 1
ATOM 1857 O O . ARG A 1 233 ? -27.996 -10.968 13.610 1.00 94.62 233 ARG A O 1
ATOM 1864 N N . ILE A 1 234 ? -27.810 -12.261 15.439 1.00 94.06 234 ILE A N 1
ATOM 1865 C CA . ILE A 1 234 ? -26.898 -13.249 14.866 1.00 94.06 234 ILE A CA 1
ATOM 1866 C C . ILE A 1 234 ? -27.710 -14.358 14.202 1.00 94.06 234 ILE A C 1
ATOM 1868 O O . ILE A 1 234 ? -28.658 -14.885 14.780 1.00 94.06 234 ILE A O 1
ATOM 1872 N N . ARG A 1 235 ? -27.321 -14.725 12.983 1.00 93.19 235 ARG A N 1
ATOM 1873 C CA . ARG A 1 235 ? -27.929 -15.784 12.165 1.00 93.19 235 ARG A CA 1
ATOM 1874 C C . ARG A 1 235 ? -26.817 -16.616 11.539 1.00 93.19 235 ARG A C 1
ATOM 1876 O O . ARG A 1 235 ? -25.682 -16.171 11.516 1.00 93.19 235 ARG A O 1
ATOM 1883 N N . ASN A 1 236 ? -27.115 -17.799 11.007 1.00 91.50 236 ASN A N 1
ATOM 1884 C CA . ASN A 1 236 ? -26.142 -18.602 10.244 1.00 91.50 236 ASN A CA 1
ATOM 1885 C C . ASN A 1 236 ? -24.842 -18.952 11.002 1.00 91.50 236 ASN A C 1
ATOM 1887 O O . ASN A 1 236 ? -23.808 -19.204 10.381 1.00 91.50 236 ASN A O 1
ATOM 1891 N N . LEU A 1 237 ? -24.883 -18.995 12.335 1.00 91.25 237 LEU A N 1
ATOM 1892 C CA . LEU A 1 237 ? -23.830 -19.563 13.174 1.00 91.25 237 LEU A CA 1
ATOM 1893 C C . LEU A 1 237 ? -24.380 -20.784 13.909 1.00 91.25 237 LEU A C 1
ATOM 1895 O O . LEU A 1 237 ? -25.544 -20.828 14.306 1.00 91.25 237 LEU A O 1
ATOM 1899 N N . LYS A 1 238 ? -23.541 -21.809 14.049 1.00 91.06 238 LYS A N 1
ATOM 1900 C CA . LYS A 1 238 ? -23.897 -23.039 14.760 1.00 91.06 238 LYS A CA 1
ATOM 1901 C C . LYS A 1 238 ? -23.641 -22.858 16.256 1.00 91.06 238 LYS A C 1
ATOM 1903 O O . LYS A 1 238 ? -23.025 -21.891 16.684 1.00 91.06 238 LYS A O 1
ATOM 1908 N N . ALA A 1 239 ? -24.103 -23.813 17.056 1.00 91.62 239 ALA A N 1
ATOM 1909 C CA . ALA A 1 239 ? -23.679 -23.876 18.447 1.00 91.62 239 ALA 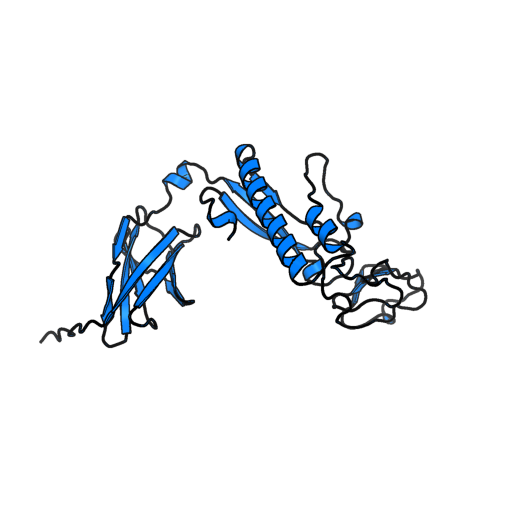A CA 1
ATOM 1910 C C . ALA A 1 239 ? -22.152 -24.062 18.519 1.00 91.62 239 ALA A C 1
ATOM 1912 O O . ALA A 1 239 ? -21.589 -24.839 17.743 1.00 91.62 239 ALA A O 1
ATOM 1913 N N . GLY A 1 240 ? -21.496 -23.345 19.427 1.00 93.94 240 GLY A N 1
ATOM 1914 C CA . GLY A 1 240 ? -20.041 -23.325 19.542 1.00 93.94 240 GLY A CA 1
ATOM 1915 C C . GLY A 1 240 ? -19.503 -22.029 20.139 1.00 93.94 240 GLY A C 1
ATOM 1916 O O . GLY A 1 240 ? -20.249 -21.088 20.404 1.00 93.94 240 GLY A O 1
ATOM 1917 N N . ARG A 1 241 ? -18.186 -21.990 20.353 1.00 95.94 241 ARG A N 1
ATOM 1918 C CA . ARG A 1 241 ? -17.466 -20.817 20.861 1.00 95.94 241 ARG A CA 1
ATOM 1919 C C . ARG A 1 241 ? -16.911 -19.988 19.716 1.00 95.94 241 ARG A C 1
ATOM 1921 O O . ARG A 1 241 ? -16.356 -20.533 18.765 1.00 95.94 241 ARG A O 1
ATOM 1928 N N . TYR A 1 242 ? -17.011 -18.676 19.857 1.00 95.88 242 TYR A N 1
ATOM 1929 C CA . TYR A 1 242 ? -16.634 -17.709 18.844 1.00 95.88 242 TYR A CA 1
ATOM 1930 C C . TYR A 1 242 ? -15.809 -16.573 19.445 1.00 95.88 242 TYR A C 1
ATOM 1932 O O . TYR A 1 242 ? -16.052 -16.136 20.569 1.00 95.88 242 TYR A O 1
ATOM 1940 N N . LEU A 1 243 ? -14.847 -16.089 18.659 1.00 95.75 243 LEU A N 1
ATOM 1941 C CA . LEU A 1 243 ? -14.157 -14.821 18.869 1.00 95.75 243 LEU A CA 1
ATOM 1942 C C . LEU A 1 243 ? -14.675 -13.846 17.809 1.00 95.75 243 LEU A C 1
ATOM 1944 O O . LEU A 1 243 ? -14.532 -14.099 16.611 1.00 95.75 243 LEU A O 1
ATOM 1948 N N . GLY A 1 244 ? -15.325 -12.778 18.251 1.00 94.31 244 GLY A N 1
ATOM 1949 C CA . GLY A 1 244 ? -15.842 -11.720 17.395 1.00 94.31 244 GLY A CA 1
ATOM 1950 C C . GLY A 1 244 ? -15.055 -10.428 17.568 1.00 94.31 244 GLY A C 1
ATOM 1951 O O . GLY A 1 244 ? -14.553 -10.145 18.651 1.00 94.31 244 GLY A O 1
ATOM 1952 N N . ARG A 1 245 ? -14.971 -9.632 16.504 1.00 94.44 245 ARG A N 1
ATOM 1953 C CA . ARG A 1 245 ? -14.383 -8.288 16.505 1.00 94.44 245 ARG A CA 1
ATOM 1954 C C . ARG A 1 245 ? -15.507 -7.262 16.448 1.00 94.44 245 ARG A C 1
ATOM 1956 O O . ARG A 1 245 ? -16.316 -7.308 15.522 1.00 94.44 245 ARG A O 1
ATOM 1963 N N . LEU A 1 246 ? -15.573 -6.375 17.434 1.00 93.06 246 LEU A N 1
ATOM 1964 C CA . LEU A 1 246 ? -16.490 -5.238 17.432 1.00 93.06 246 LEU A CA 1
ATOM 1965 C C . LEU A 1 246 ? -15.812 -4.056 16.751 1.00 93.06 246 LEU A C 1
ATOM 1967 O O . LEU A 1 246 ? -14.705 -3.681 17.120 1.00 93.06 246 LEU A O 1
ATOM 1971 N N . GLU A 1 247 ? -16.472 -3.464 15.767 1.00 90.94 247 GLU A N 1
ATOM 1972 C CA . GLU A 1 247 ? -15.964 -2.323 15.005 1.00 90.94 247 GLU A CA 1
ATOM 1973 C C . GLU A 1 247 ? -17.013 -1.213 14.984 1.00 90.94 247 GLU A C 1
ATOM 1975 O O . GLU A 1 247 ? -18.201 -1.490 14.822 1.00 90.94 247 GLU A O 1
ATOM 1980 N N . TYR A 1 248 ? -16.576 0.034 15.123 1.00 89.12 248 TYR A N 1
ATOM 1981 C CA . TYR A 1 248 ? -17.407 1.236 15.033 1.00 89.12 248 TYR A CA 1
ATOM 1982 C C . TYR A 1 248 ? -16.813 2.220 14.013 1.00 89.12 248 TYR A C 1
ATOM 1984 O O . TYR A 1 248 ? -15.759 1.949 13.437 1.00 89.12 248 TYR A O 1
ATOM 1992 N N . GLU A 1 249 ? -17.461 3.369 13.793 1.00 81.62 249 GLU A N 1
ATOM 1993 C CA . GLU A 1 249 ? -16.975 4.445 12.897 1.00 81.62 249 GLU A CA 1
ATOM 1994 C C . GLU A 1 249 ? -15.483 4.787 13.120 1.00 81.62 249 GLU A C 1
ATOM 1996 O O . GLU A 1 249 ? -14.753 5.061 12.172 1.00 81.62 249 GLU A O 1
ATOM 2001 N N . GLY A 1 250 ? -15.003 4.735 14.372 1.00 75.31 250 GLY A N 1
ATOM 2002 C CA . GLY A 1 250 ? -13.617 5.052 14.736 1.00 75.31 250 GLY A CA 1
ATOM 2003 C C . GLY A 1 250 ? -12.627 3.881 14.687 1.00 75.31 250 GLY A C 1
ATOM 2004 O O . GLY A 1 250 ? -11.493 4.047 15.149 1.00 75.31 250 GLY A O 1
ATOM 2005 N N . GLY A 1 251 ? -13.030 2.722 14.156 1.00 79.88 251 GLY A N 1
ATOM 2006 C CA . GLY A 1 251 ? -12.177 1.550 13.954 1.00 79.88 251 GLY A CA 1
ATOM 2007 C C . GLY A 1 251 ? -12.541 0.346 14.827 1.00 79.88 251 GLY A C 1
ATOM 2008 O O . GLY A 1 251 ? -13.703 0.114 15.157 1.00 79.88 251 GLY A O 1
ATOM 2009 N N . LEU A 1 252 ? -11.536 -0.464 15.171 1.00 84.31 252 LEU A N 1
ATOM 2010 C CA . LEU A 1 252 ? -11.712 -1.616 16.058 1.00 84.31 252 LEU A CA 1
ATOM 2011 C C . LEU A 1 252 ? -12.001 -1.127 17.483 1.00 84.31 252 LEU A C 1
ATOM 2013 O O . LEU A 1 252 ? -11.223 -0.359 18.036 1.00 84.31 252 LEU A O 1
ATOM 2017 N N . LEU A 1 253 ? -13.105 -1.598 18.057 1.00 87.12 253 LEU A N 1
ATOM 2018 C CA . LEU A 1 253 ? -13.481 -1.363 19.449 1.00 87.12 253 LEU A CA 1
ATOM 2019 C C . LEU A 1 253 ? -12.858 -2.407 20.386 1.00 87.12 253 LEU A C 1
ATOM 2021 O O . LEU A 1 253 ? -12.525 -2.107 21.524 1.00 87.12 253 LEU A O 1
ATOM 2025 N N . GLY A 1 254 ? -12.726 -3.647 19.914 1.00 86.62 254 GLY A N 1
ATOM 2026 C CA . GLY A 1 254 ? -12.116 -4.733 20.674 1.00 86.62 254 GLY A CA 1
ATOM 2027 C C . GLY A 1 254 ? -12.555 -6.112 20.193 1.00 86.62 254 GLY A C 1
ATOM 2028 O O . GLY A 1 254 ? -13.341 -6.249 19.249 1.00 86.62 254 GLY A O 1
ATOM 2029 N N . GLU A 1 255 ? -12.046 -7.148 20.854 1.00 91.19 255 GLU A N 1
ATOM 2030 C CA . GLU A 1 255 ? -12.448 -8.535 20.618 1.00 91.19 255 GLU A CA 1
ATOM 2031 C C . GLU A 1 255 ? -13.304 -9.063 21.773 1.00 91.19 255 GLU A C 1
ATOM 2033 O O . GLU A 1 255 ? -12.989 -8.862 22.944 1.00 91.19 255 GLU A O 1
ATOM 2038 N N . ILE A 1 256 ? -14.374 -9.784 21.443 1.00 92.88 256 ILE A N 1
ATOM 2039 C CA . ILE A 1 256 ? -15.291 -10.394 22.409 1.00 92.88 256 ILE A CA 1
ATOM 2040 C C . ILE A 1 256 ? -15.406 -11.897 22.169 1.00 92.88 256 ILE A C 1
ATOM 2042 O O . ILE A 1 256 ? -15.464 -12.367 21.032 1.00 92.88 256 ILE A O 1
ATOM 2046 N N . LYS A 1 257 ? -15.459 -12.676 23.250 1.00 95.00 257 LYS A N 1
ATOM 2047 C CA . LYS A 1 257 ? -15.642 -14.133 23.201 1.00 95.00 257 LYS A CA 1
ATOM 2048 C C . LYS A 1 257 ? -17.052 -14.487 23.648 1.00 95.00 257 LYS A C 1
ATOM 2050 O O . LYS A 1 257 ? -17.409 -14.168 24.774 1.00 95.00 257 LYS A O 1
ATOM 2055 N N . PHE A 1 258 ? -17.823 -15.178 22.814 1.00 94.94 258 PHE A N 1
ATOM 2056 C CA . PHE A 1 258 ? -19.146 -15.696 23.181 1.00 94.94 258 PHE A CA 1
ATOM 2057 C C . PHE A 1 258 ? -19.294 -17.172 22.824 1.00 94.94 258 PHE A C 1
ATOM 2059 O O . PHE A 1 258 ? -18.580 -17.714 21.981 1.00 94.94 258 PHE A O 1
ATOM 2066 N N . GLU A 1 259 ? -20.264 -17.815 23.454 1.00 95.50 259 GLU A N 1
ATOM 2067 C CA . GLU A 1 259 ? -20.698 -19.171 23.177 1.00 95.50 259 GLU A CA 1
ATOM 2068 C C . GLU A 1 259 ? -22.161 -19.165 22.736 1.00 95.50 259 GLU A C 1
ATOM 2070 O O . GLU A 1 259 ? -23.023 -18.548 23.360 1.00 95.50 259 GLU A O 1
ATOM 2075 N N . MET A 1 260 ? -22.441 -19.860 21.639 1.00 93.19 260 MET A N 1
ATOM 2076 C CA . MET A 1 260 ? -23.786 -20.087 21.136 1.00 93.19 260 MET A CA 1
ATOM 2077 C C . MET A 1 260 ? -24.244 -21.477 21.554 1.00 93.19 260 MET A C 1
ATOM 2079 O O . MET A 1 260 ? -23.586 -22.471 21.244 1.00 93.19 260 MET A O 1
ATOM 2083 N N . ILE A 1 261 ? -25.390 -21.554 22.220 1.00 93.00 261 ILE A N 1
ATOM 2084 C CA . ILE A 1 261 ? -26.007 -22.809 22.650 1.00 93.00 261 ILE A CA 1
ATOM 2085 C C . ILE A 1 261 ? -27.394 -22.952 22.034 1.00 93.00 261 ILE A C 1
ATOM 2087 O O . ILE A 1 261 ? -28.086 -21.969 21.771 1.00 93.00 261 ILE A O 1
ATOM 2091 N N . ARG A 1 262 ? -27.826 -24.193 21.808 1.00 86.62 262 ARG A N 1
ATOM 2092 C CA . ARG A 1 262 ? -29.211 -24.455 21.407 1.00 86.62 262 ARG A CA 1
ATOM 2093 C C . ARG A 1 262 ? -30.120 -24.234 22.614 1.00 86.62 262 ARG A C 1
ATOM 2095 O O . ARG A 1 262 ? -29.893 -24.844 23.655 1.00 86.62 262 ARG A O 1
ATOM 2102 N N . GLY A 1 263 ? -31.123 -23.372 22.474 1.00 67.06 263 GLY A N 1
ATOM 2103 C CA . GLY A 1 263 ? -32.179 -23.192 23.464 1.00 67.06 263 GLY A CA 1
ATOM 2104 C C . GLY A 1 263 ? -33.534 -23.545 22.859 1.00 67.06 263 GLY A C 1
ATOM 2105 O O . GLY A 1 263 ? -33.860 -23.104 21.764 1.00 67.06 263 GLY A O 1
ATOM 2106 N N . LEU A 1 264 ? -34.339 -24.331 23.571 1.00 52.53 264 LEU A N 1
ATOM 2107 C CA . LEU A 1 264 ? -35.782 -24.360 23.340 1.00 52.53 264 LEU A CA 1
ATOM 2108 C C . LEU A 1 264 ? -36.331 -23.098 24.011 1.00 52.53 264 LEU A C 1
ATOM 2110 O O . LEU A 1 264 ? -36.405 -23.042 25.235 1.00 52.53 264 LEU A O 1
ATOM 2114 N N . VAL A 1 265 ? -36.601 -22.050 23.238 1.00 50.84 265 VAL A N 1
ATOM 2115 C CA . VAL A 1 265 ? -37.434 -20.944 23.719 1.00 50.84 265 VAL A CA 1
ATOM 2116 C C . VAL A 1 265 ? -38.827 -21.238 23.181 1.00 50.84 265 VAL A C 1
ATOM 2118 O O . VAL A 1 265 ? -39.026 -21.177 21.969 1.00 50.84 265 VAL A O 1
ATOM 2121 N N . GLU A 1 266 ? -39.734 -21.663 24.063 1.00 44.03 266 GLU A N 1
ATOM 2122 C CA . GLU A 1 266 ? -41.167 -21.746 23.768 1.00 44.03 266 GLU A CA 1
ATOM 2123 C C . GLU A 1 266 ? -41.646 -20.348 23.365 1.00 44.03 266 GLU A C 1
ATOM 2125 O O . GLU A 1 266 ? -41.435 -19.377 24.094 1.00 44.03 266 GLU A O 1
ATOM 2130 N N . GLU A 1 267 ? -42.237 -20.235 22.175 1.00 42.75 267 GLU A N 1
ATOM 2131 C CA . GLU A 1 267 ? -43.039 -19.064 21.837 1.00 42.75 267 GLU A CA 1
ATOM 2132 C C . GLU A 1 267 ? -44.275 -19.108 22.737 1.00 42.75 267 GLU A C 1
ATOM 2134 O O . GLU A 1 267 ? -45.122 -19.988 22.593 1.00 42.75 267 GLU A O 1
ATOM 2139 N N . ASP A 1 268 ? -44.342 -18.180 23.690 1.00 43.34 268 ASP A N 1
ATOM 2140 C CA . ASP A 1 268 ? -45.528 -17.937 24.502 1.00 43.34 268 ASP A CA 1
ATOM 2141 C C . ASP A 1 268 ? -46.620 -17.405 23.560 1.00 43.34 268 ASP A C 1
ATOM 2143 O O . ASP A 1 268 ? -46.671 -16.220 23.213 1.00 43.34 268 ASP A O 1
ATOM 2147 N N . LEU A 1 269 ? -47.430 -18.322 23.027 1.00 40.91 269 LEU A N 1
ATOM 2148 C CA . LEU A 1 269 ? -48.631 -18.004 22.269 1.00 40.91 269 LEU A CA 1
ATOM 2149 C C . LEU A 1 269 ? -49.654 -17.480 23.272 1.00 40.91 269 LEU A C 1
ATOM 2151 O O . LEU A 1 269 ? -50.450 -18.247 23.808 1.00 40.91 269 LEU A O 1
ATOM 2155 N N . GLY A 1 270 ? -49.591 -16.172 23.531 1.00 50.06 270 GLY A N 1
ATOM 2156 C CA . GLY A 1 270 ? -50.590 -15.455 24.311 1.00 50.06 270 GLY A 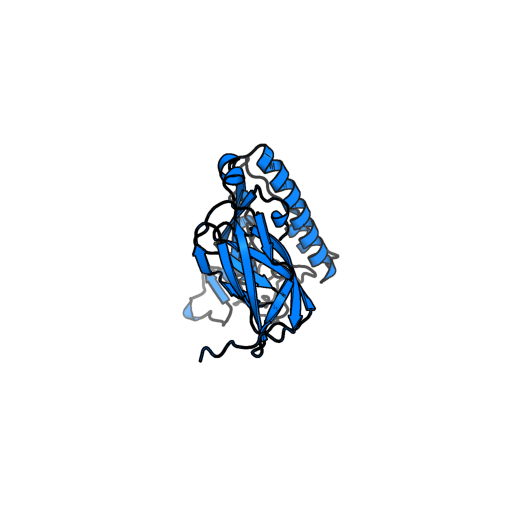CA 1
ATOM 2157 C C . GLY A 1 270 ? -51.993 -15.757 23.785 1.00 50.06 270 GLY A C 1
ATOM 2158 O O . GLY A 1 270 ? -52.377 -15.273 22.717 1.00 50.06 270 GLY A O 1
ATOM 2159 N N . LEU A 1 271 ? -52.713 -16.587 24.540 1.00 35.88 271 LEU A N 1
ATOM 2160 C CA . LEU A 1 271 ? -54.160 -16.779 24.484 1.00 35.88 271 LEU A CA 1
ATOM 2161 C C . LEU A 1 271 ? -54.822 -15.884 25.531 1.00 35.88 271 LEU A C 1
ATOM 2163 O O . LEU A 1 271 ? -54.285 -15.806 26.660 1.00 35.88 271 LEU A O 1
#

Sequence (271 aa):
GLLSRHEEIKLEVTVARTNLPTTTEYNKGWQKEEEVDRRLDELAHKYNYQYPASLVEEIKVISEDVEKLVQLLKERSELIVTSDHGLTRFAFAGGKSSPPEGAQVHKWGRYAELKESYTEETIYSPGWVIDGEKIFLAVHEKFEGGNWSIGEVHGGATLEECLVPVIRLWKIREEELKARPEVVVFTPLIKLNVKGEGILVVELTSPVEKISLRVAGQVYPGTLESGQKSVFRIRNLKAGRYLGRLEYEGGLLGEIKFEMIRGLVEEDLGL

Radius of gyration: 26.74 Å; Cα contacts (8 Å, |Δi|>4): 517; chains: 1; bounding box: 76×42×66 Å